Protein AF-A0A1I6T842-F1 (afdb_monomer_lite)

Sequence (257 aa):
MSDPLILGLAVLLGASAPATDPEGDWDLAIRPELGLTAASLTFDQNILALRCREGVLDMLVSGLPVSTGESRMVRVSAGAIADEEQRWFARPGEPVLGPEEPARLARQLRAGGELDLRVEPEAEGERPHRYRLPIPASAASVDTVLAACGTPLDEPRDLLRRASGVDSPIWRAQPRPEFPPSREAMQSGSGTVQVSCVIGPAWELADCRAETETPPGAGFAQAAIRAAERAEISPPRSGADVRGQVIRFTARFRLGS

Structure (mmCIF, N/CA/C/O backbone):
data_AF-A0A1I6T842-F1
#
_entry.id   AF-A0A1I6T842-F1
#
loop_
_atom_site.group_PDB
_atom_site.id
_atom_site.type_symbol
_atom_site.label_atom_id
_atom_site.label_alt_id
_atom_site.label_comp_id
_atom_site.label_asym_id
_atom_site.label_entity_id
_atom_site.label_seq_id
_atom_site.pdbx_PDB_ins_code
_atom_site.Cartn_x
_atom_site.Cartn_y
_atom_site.Cartn_z
_atom_site.occupancy
_atom_site.B_iso_or_equiv
_atom_site.auth_seq_id
_atom_site.auth_comp_id
_atom_site.auth_asym_id
_atom_site.auth_atom_id
_atom_site.pdbx_PDB_model_num
ATOM 1 N N . MET A 1 1 ? 25.968 -36.239 64.966 1.00 41.50 1 MET A N 1
ATOM 2 C CA . MET A 1 1 ? 24.494 -36.245 65.029 1.00 41.50 1 MET A CA 1
ATOM 3 C C . MET A 1 1 ? 24.061 -34.795 64.932 1.00 41.50 1 MET A C 1
ATOM 5 O O . MET A 1 1 ? 24.054 -34.115 65.942 1.00 41.50 1 MET A O 1
ATOM 9 N N . SER A 1 2 ? 24.089 -34.196 63.745 1.00 41.78 2 SER A N 1
ATOM 10 C CA . SER A 1 2 ? 23.222 -34.455 62.580 1.00 41.78 2 SER A CA 1
ATOM 11 C C . SER A 1 2 ? 21.832 -33.851 62.782 1.00 41.78 2 SER A C 1
ATOM 13 O O . SER A 1 2 ? 20.994 -34.434 63.459 1.00 41.78 2 SER A O 1
ATOM 15 N N . ASP A 1 3 ? 21.688 -32.700 62.126 1.00 43.84 3 ASP A N 1
ATOM 16 C CA . ASP A 1 3 ? 20.537 -32.209 61.367 1.00 43.84 3 ASP A CA 1
ATOM 17 C C . ASP A 1 3 ? 19.484 -31.245 61.954 1.00 43.84 3 ASP A C 1
ATOM 19 O O . ASP A 1 3 ? 19.160 -31.298 63.139 1.00 43.84 3 ASP A O 1
ATOM 23 N N . PRO A 1 4 ? 19.018 -30.304 61.088 1.00 68.56 4 PRO A N 1
ATOM 24 C CA . PRO A 1 4 ? 18.364 -29.021 61.375 1.00 68.56 4 PRO A CA 1
ATOM 25 C C . PRO A 1 4 ? 16.869 -29.110 60.973 1.00 68.56 4 PRO A C 1
ATOM 27 O O . PRO A 1 4 ? 16.355 -30.213 61.053 1.00 68.56 4 PRO A O 1
ATOM 30 N N . LEU A 1 5 ? 16.214 -28.015 60.515 1.00 44.62 5 LEU A N 1
ATOM 31 C CA . LEU A 1 5 ? 14.829 -27.852 59.958 1.00 44.62 5 LEU A CA 1
ATOM 32 C C . LEU A 1 5 ? 13.951 -26.936 60.860 1.00 44.62 5 LEU A C 1
ATOM 34 O O . LEU A 1 5 ? 13.879 -27.164 62.057 1.00 44.62 5 LEU A O 1
ATOM 38 N N . ILE A 1 6 ? 13.258 -25.865 60.425 1.00 45.00 6 ILE A N 1
ATOM 39 C CA . ILE A 1 6 ? 12.788 -25.398 59.101 1.00 45.00 6 ILE A CA 1
ATOM 40 C C . ILE A 1 6 ? 12.660 -23.859 59.115 1.00 45.00 6 ILE A C 1
ATOM 42 O O . ILE A 1 6 ? 11.973 -23.311 59.975 1.00 45.00 6 ILE A O 1
ATOM 46 N N . LEU A 1 7 ? 13.249 -23.167 58.129 1.00 44.16 7 LEU A N 1
ATOM 47 C CA . LEU A 1 7 ? 12.839 -21.813 57.727 1.00 44.16 7 LEU A CA 1
ATOM 48 C C . LEU A 1 7 ? 11.598 -21.934 56.826 1.00 44.16 7 LEU A C 1
ATOM 50 O O . LEU A 1 7 ? 11.655 -22.592 55.788 1.00 44.16 7 LEU A O 1
ATOM 54 N N . GLY A 1 8 ? 10.483 -21.315 57.217 1.00 41.31 8 GLY A N 1
ATOM 55 C CA . GLY A 1 8 ? 9.261 -21.261 56.412 1.00 41.31 8 GLY A CA 1
ATOM 56 C C . GLY A 1 8 ? 9.414 -20.321 55.213 1.00 41.31 8 GLY A C 1
ATOM 57 O O . GLY A 1 8 ? 9.666 -19.130 55.381 1.00 41.31 8 GLY A O 1
ATOM 58 N N . LEU A 1 9 ? 9.255 -20.868 54.008 1.00 47.16 9 LEU A N 1
ATOM 59 C CA . LEU A 1 9 ? 9.262 -20.158 52.731 1.00 47.16 9 LEU A CA 1
ATOM 60 C C . LEU A 1 9 ? 7.852 -19.604 52.451 1.00 47.16 9 LEU A C 1
ATOM 62 O O . LEU A 1 9 ? 6.912 -20.373 52.253 1.00 47.16 9 LEU A O 1
ATOM 66 N N . ALA A 1 10 ? 7.691 -18.280 52.439 1.00 46.72 10 ALA A N 1
ATOM 67 C CA . ALA A 1 10 ? 6.456 -17.633 52.004 1.00 46.72 10 ALA A CA 1
ATOM 68 C C . ALA A 1 10 ? 6.402 -17.612 50.467 1.00 46.72 10 ALA A C 1
ATOM 70 O O . ALA A 1 10 ? 7.166 -16.899 49.818 1.00 46.72 10 ALA A O 1
ATOM 71 N N . VAL A 1 11 ? 5.509 -18.413 49.883 1.00 47.16 11 VAL A N 1
ATOM 72 C CA . VAL A 1 11 ? 5.214 -18.394 48.445 1.00 47.16 11 VAL A CA 1
ATOM 73 C C . VAL A 1 11 ? 4.280 -17.217 48.164 1.00 47.16 11 VAL A C 1
ATOM 75 O O . VAL A 1 11 ? 3.110 -17.234 48.542 1.00 47.16 11 VAL A O 1
ATOM 78 N N . LEU A 1 12 ? 4.801 -16.185 47.501 1.00 49.12 12 LEU A N 1
ATOM 79 C CA . LEU A 1 12 ? 3.990 -15.145 46.874 1.00 49.12 12 LEU A CA 1
ATOM 80 C C . LEU A 1 12 ? 3.345 -15.747 45.620 1.00 49.12 12 LEU A C 1
ATOM 82 O O . LEU A 1 12 ? 4.009 -15.960 44.607 1.00 49.12 12 LEU A O 1
ATOM 86 N N . LEU A 1 13 ? 2.050 -16.044 45.706 1.00 49.94 13 LEU A N 1
ATOM 87 C CA . LEU A 1 13 ? 1.214 -16.346 44.549 1.00 49.94 13 LEU A CA 1
ATOM 88 C C . LEU A 1 13 ? 1.105 -15.074 43.701 1.00 49.94 13 LEU A C 1
ATOM 90 O O . LEU A 1 13 ? 0.324 -14.174 44.007 1.00 49.94 13 LEU A O 1
ATOM 94 N N . GLY A 1 14 ? 1.922 -14.988 42.652 1.00 47.38 14 GLY A N 1
ATOM 95 C CA . GLY A 1 14 ? 1.719 -14.029 41.575 1.00 47.38 14 GLY A CA 1
ATOM 96 C C . GLY A 1 14 ? 0.402 -14.358 40.885 1.00 47.38 14 GLY A C 1
ATOM 97 O O . GLY A 1 14 ? 0.300 -15.367 40.192 1.00 47.38 14 GLY A O 1
ATOM 98 N N . ALA A 1 15 ? -0.618 -13.535 41.114 1.00 51.09 15 ALA A N 1
ATOM 99 C CA . ALA A 1 15 ? -1.837 -13.577 40.331 1.00 51.09 15 ALA A CA 1
ATOM 100 C C . ALA A 1 15 ? -1.482 -13.160 38.900 1.00 51.09 15 ALA A C 1
ATOM 102 O O . ALA A 1 15 ? -1.246 -11.984 38.624 1.00 51.09 15 ALA A O 1
ATOM 103 N N . SER A 1 16 ? -1.398 -14.133 37.999 1.00 50.00 16 SER A N 1
ATOM 104 C CA . SER A 1 16 ? -1.417 -13.874 36.567 1.00 50.00 16 SER A CA 1
ATOM 105 C C . SER A 1 16 ? -2.736 -13.170 36.258 1.00 50.00 16 SER A C 1
ATOM 107 O O . SER A 1 16 ? -3.804 -13.761 36.422 1.00 50.00 16 SER A O 1
ATOM 109 N N . ALA A 1 17 ? -2.680 -11.899 35.860 1.00 53.12 17 ALA A N 1
ATOM 110 C CA . ALA A 1 17 ? -3.830 -11.260 35.239 1.00 53.12 17 ALA A CA 1
ATOM 111 C C . ALA A 1 17 ? -4.211 -12.084 33.995 1.00 53.12 17 ALA A C 1
ATOM 113 O O . ALA A 1 17 ? -3.302 -12.526 33.281 1.00 53.12 17 ALA A O 1
ATOM 114 N N . PRO A 1 18 ? -5.504 -12.333 33.726 1.00 43.44 18 PRO A N 1
ATOM 115 C CA . PRO A 1 18 ? -5.884 -12.920 32.454 1.00 43.44 18 PRO A CA 1
ATOM 116 C C . PRO A 1 18 ? -5.403 -11.973 31.351 1.00 43.44 18 PRO A C 1
ATOM 118 O O . PRO A 1 18 ? -5.653 -10.769 31.405 1.00 43.44 18 PRO A O 1
ATOM 121 N N . ALA A 1 19 ? -4.666 -12.508 30.380 1.00 45.75 19 ALA A N 1
ATOM 122 C CA . ALA A 1 19 ? -4.510 -11.827 29.110 1.00 45.75 19 ALA A CA 1
ATOM 123 C C . ALA A 1 19 ? -5.924 -11.668 28.543 1.00 45.75 19 ALA A C 1
ATOM 125 O O . ALA A 1 19 ? -6.626 -12.662 28.368 1.00 45.75 19 ALA A O 1
ATOM 126 N N . THR A 1 20 ? -6.376 -10.431 28.359 1.00 45.69 20 THR A N 1
ATOM 127 C CA . THR A 1 20 ? -7.630 -10.157 27.666 1.00 45.69 20 THR A CA 1
ATOM 128 C C . THR A 1 20 ? -7.451 -10.655 26.238 1.00 45.69 20 THR A C 1
ATOM 130 O O . THR A 1 20 ? -6.733 -10.026 25.460 1.00 45.69 20 THR A O 1
ATOM 133 N N . ASP A 1 21 ? -8.039 -11.803 25.904 1.00 44.97 21 ASP A N 1
ATOM 134 C CA . ASP A 1 21 ? -8.251 -12.153 24.505 1.00 44.97 21 ASP A CA 1
ATOM 135 C C . ASP A 1 21 ? -9.085 -11.016 23.895 1.00 44.97 21 ASP A C 1
ATOM 137 O O . ASP A 1 21 ? -10.128 -10.660 24.458 1.00 44.97 21 ASP A O 1
ATOM 141 N N . PRO A 1 22 ? -8.678 -10.413 22.767 1.00 48.28 22 PRO A N 1
ATOM 142 C CA . PRO A 1 22 ? -9.608 -9.661 21.949 1.00 48.28 22 PRO A CA 1
ATOM 143 C C . PRO A 1 22 ? -10.560 -10.687 21.317 1.00 48.28 22 PRO A C 1
ATOM 145 O O . PRO A 1 22 ? -10.417 -11.060 20.161 1.00 48.28 22 PRO A O 1
ATOM 148 N N . GLU A 1 23 ? -11.518 -11.187 22.100 1.00 51.00 23 GLU A N 1
ATOM 149 C CA . GLU A 1 23 ? -12.530 -12.183 21.702 1.00 51.00 23 GLU A CA 1
ATOM 150 C C . GLU A 1 23 ? -13.499 -11.658 20.618 1.00 51.00 23 GLU A C 1
ATOM 152 O O . GLU A 1 23 ? -14.403 -12.372 20.185 1.00 51.00 23 GLU A O 1
ATOM 157 N N . GLY A 1 24 ? -13.332 -10.410 20.170 1.00 67.75 24 GLY A N 1
ATOM 158 C CA . GLY A 1 24 ? -14.133 -9.791 19.123 1.00 67.75 24 GLY A CA 1
ATOM 159 C C . GLY A 1 24 ? -13.548 -10.006 17.731 1.00 67.75 24 GLY A C 1
ATOM 160 O O . GLY A 1 24 ? -12.372 -9.746 17.486 1.00 67.75 24 GLY A O 1
ATOM 161 N N . ASP A 1 25 ? -14.402 -10.433 16.805 1.00 83.75 25 ASP A N 1
ATOM 162 C CA . ASP A 1 25 ? -14.165 -10.288 15.368 1.00 83.75 25 ASP A CA 1
ATOM 163 C C . ASP A 1 25 ? -14.091 -8.785 14.989 1.00 83.75 25 ASP A C 1
ATOM 165 O O . ASP A 1 25 ? -14.469 -7.914 15.772 1.00 83.75 25 ASP A O 1
ATOM 169 N N . TRP A 1 26 ? -13.609 -8.459 13.791 1.00 94.50 26 TRP A N 1
ATOM 170 C CA . TRP A 1 26 ? -13.670 -7.101 13.251 1.00 94.50 26 TRP A CA 1
ATOM 171 C C . TRP A 1 26 ? -15.125 -6.621 13.179 1.00 94.50 26 TRP A C 1
ATOM 173 O O . TRP A 1 26 ? -16.009 -7.348 12.722 1.00 94.50 26 TRP A O 1
ATOM 183 N N . ASP A 1 27 ? -15.361 -5.358 13.529 1.00 95.62 27 ASP A N 1
ATOM 184 C CA . ASP A 1 27 ? -16.670 -4.726 13.385 1.00 95.62 27 ASP A CA 1
ATOM 185 C C . ASP A 1 27 ? -16.980 -4.523 11.897 1.00 95.62 27 ASP A C 1
ATOM 187 O O . ASP A 1 27 ? -16.448 -3.614 11.251 1.00 95.62 27 ASP A O 1
ATOM 191 N N . LEU A 1 28 ? -17.837 -5.380 11.337 1.00 97.00 28 LEU A N 1
ATOM 192 C CA . LEU A 1 28 ? -18.245 -5.324 9.935 1.00 97.00 28 LEU A CA 1
ATOM 193 C C . LEU A 1 28 ? -19.458 -4.399 9.740 1.00 97.00 28 LEU A C 1
ATOM 195 O O . LEU A 1 28 ? -20.524 -4.582 10.328 1.00 97.00 28 LEU A O 1
ATOM 199 N N . ALA A 1 29 ? -19.328 -3.438 8.830 1.00 97.38 29 ALA A N 1
ATOM 200 C CA . ALA A 1 29 ? -20.382 -2.529 8.407 1.00 97.38 29 ALA A CA 1
ATOM 201 C C . ALA A 1 29 ? -20.580 -2.592 6.887 1.00 97.38 29 ALA A C 1
ATOM 203 O O . ALA A 1 29 ? -19.693 -2.242 6.112 1.00 97.38 29 ALA A O 1
ATOM 204 N N . ILE A 1 30 ? -21.784 -2.968 6.457 1.00 97.88 30 ILE A N 1
ATOM 205 C CA . ILE A 1 30 ? -22.216 -2.918 5.055 1.00 97.88 30 ILE A CA 1
ATOM 206 C C . ILE A 1 30 ? -23.296 -1.837 4.946 1.00 97.88 30 ILE A C 1
ATOM 208 O O . ILE A 1 30 ? -24.272 -1.854 5.698 1.00 97.88 30 ILE A O 1
ATOM 212 N N . ARG A 1 31 ? -23.089 -0.862 4.059 1.00 97.50 31 ARG A N 1
ATOM 213 C CA . ARG A 1 31 ? -23.961 0.298 3.806 1.00 97.50 31 ARG A CA 1
ATOM 214 C C . ARG A 1 31 ? -24.085 0.508 2.290 1.00 97.50 31 ARG A C 1
ATOM 216 O O . ARG A 1 31 ? -23.357 1.335 1.726 1.00 97.50 31 ARG A O 1
ATOM 223 N N . PRO A 1 32 ? -24.943 -0.266 1.598 1.00 95.56 32 PRO A N 1
ATOM 224 C CA . PRO A 1 32 ? -25.070 -0.213 0.140 1.00 95.56 32 PRO A CA 1
ATOM 225 C C . PRO A 1 32 ? -25.461 1.173 -0.381 1.00 95.56 32 PRO A C 1
ATOM 227 O O . PRO A 1 32 ? -25.000 1.592 -1.437 1.00 95.56 32 PRO A O 1
ATOM 230 N N . GLU A 1 33 ? -26.257 1.914 0.388 1.00 96.81 33 GLU A N 1
ATOM 231 C CA . GLU A 1 33 ? -26.688 3.280 0.095 1.00 96.81 33 GLU A CA 1
ATOM 232 C C . GLU A 1 33 ? -25.539 4.298 0.076 1.00 96.81 33 GLU A C 1
ATOM 234 O O . GLU A 1 33 ? -25.663 5.349 -0.545 1.00 96.81 33 GLU A O 1
ATOM 239 N N . 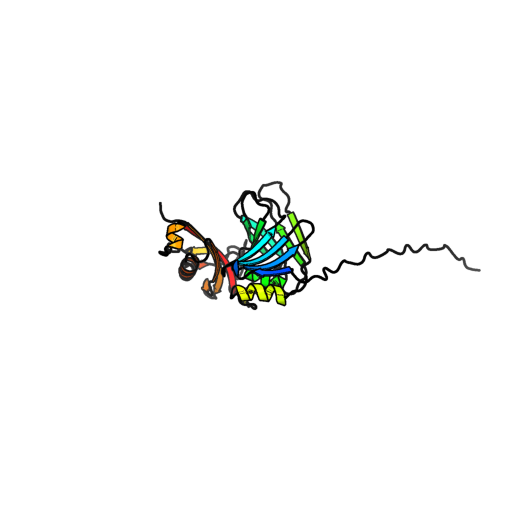LEU A 1 34 ? -24.417 3.975 0.726 1.00 95.44 34 LEU A N 1
ATOM 240 C CA . LEU A 1 34 ? -23.182 4.763 0.711 1.00 95.44 34 LEU A CA 1
ATOM 241 C C . LEU A 1 34 ? -22.096 4.127 -0.170 1.00 95.44 34 LEU A C 1
ATOM 243 O O . LEU A 1 34 ? -20.946 4.570 -0.134 1.00 95.44 34 LEU A O 1
ATOM 247 N N . GLY A 1 35 ? -22.421 3.042 -0.883 1.00 96.75 35 GLY A N 1
ATOM 248 C CA . GLY A 1 35 ? -21.448 2.237 -1.616 1.00 96.75 35 GLY A CA 1
ATOM 249 C C . GLY A 1 35 ? -20.308 1.720 -0.733 1.00 96.75 35 GLY A C 1
ATOM 250 O O . GLY A 1 35 ? -19.195 1.579 -1.231 1.00 96.75 35 GLY A O 1
ATOM 251 N N . LEU A 1 36 ? -20.551 1.506 0.569 1.00 98.19 36 LEU A N 1
ATOM 252 C CA . LEU A 1 36 ? -19.521 1.241 1.576 1.00 98.19 36 LEU A CA 1
ATOM 253 C C . LEU A 1 36 ? -19.647 -0.172 2.153 1.00 98.19 36 LEU A C 1
ATOM 255 O O . LEU A 1 36 ? -20.699 -0.565 2.652 1.00 98.19 36 LEU A O 1
ATOM 259 N N . THR A 1 37 ? -18.536 -0.897 2.167 1.00 98.62 37 THR A N 1
ATOM 260 C CA . THR A 1 37 ? -18.321 -2.091 2.994 1.00 98.62 37 THR A CA 1
ATOM 261 C C . THR A 1 37 ? -17.038 -1.881 3.781 1.00 98.62 37 THR A C 1
ATOM 263 O O . THR A 1 37 ? -16.011 -1.553 3.195 1.00 98.62 37 THR A O 1
ATOM 266 N N . ALA A 1 38 ? -17.081 -2.005 5.101 1.00 98.31 38 ALA A N 1
ATOM 267 C CA . ALA A 1 38 ? -15.957 -1.695 5.971 1.00 98.31 38 ALA A CA 1
ATOM 268 C C . ALA A 1 38 ? -15.840 -2.709 7.101 1.00 98.31 38 ALA A C 1
ATOM 270 O O . ALA A 1 38 ? -16.853 -3.128 7.646 1.00 98.31 38 ALA A O 1
ATOM 271 N N . ALA A 1 39 ? -14.614 -3.046 7.473 1.00 98.31 39 ALA A N 1
ATOM 272 C CA . ALA A 1 39 ? -14.298 -3.784 8.683 1.00 98.31 39 ALA A CA 1
ATOM 273 C C . ALA A 1 39 ? -13.366 -2.910 9.528 1.00 98.31 39 ALA A C 1
ATOM 275 O O . ALA A 1 39 ? -12.408 -2.341 8.994 1.00 98.31 39 ALA A O 1
ATOM 276 N N . SER A 1 40 ? -13.631 -2.785 10.826 1.00 97.81 40 SER A N 1
ATOM 277 C CA . SER A 1 40 ? -12.810 -1.960 11.715 1.00 97.81 40 SER A CA 1
ATOM 278 C C . SER A 1 40 ? -12.492 -2.618 13.048 1.00 97.81 40 SER A C 1
ATOM 280 O O . SER A 1 40 ? -13.247 -3.446 13.544 1.00 97.81 40 SER A O 1
ATOM 282 N N . LEU A 1 41 ? -11.381 -2.192 13.639 1.00 96.81 41 LEU A N 1
ATOM 283 C CA . LEU A 1 41 ? -10.976 -2.503 15.002 1.00 96.81 41 LEU A CA 1
ATOM 284 C C . LEU A 1 41 ? -10.747 -1.194 15.748 1.00 96.81 41 LEU A C 1
ATOM 286 O O . LEU A 1 41 ? -10.049 -0.303 15.252 1.00 96.81 41 LEU A O 1
ATOM 290 N N . THR A 1 42 ? -11.320 -1.098 16.943 1.00 96.12 42 THR A N 1
ATOM 291 C CA . THR A 1 42 ? -11.126 0.043 17.838 1.00 96.12 42 THR A CA 1
ATOM 292 C C . THR A 1 42 ? -10.217 -0.367 18.986 1.00 96.12 42 THR A C 1
ATOM 294 O O . THR A 1 42 ? -10.483 -1.336 19.691 1.00 96.12 42 THR A O 1
ATOM 297 N N . PHE A 1 43 ? -9.150 0.397 19.173 1.00 94.38 43 PHE A N 1
ATOM 298 C CA . PHE A 1 43 ? -8.218 0.310 20.291 1.00 94.38 43 PHE A CA 1
ATOM 299 C C . PHE A 1 43 ? -8.375 1.554 21.173 1.00 94.38 43 PHE A C 1
ATOM 301 O O . PHE A 1 43 ? -9.041 2.514 20.787 1.00 94.38 43 PHE A O 1
ATOM 308 N N . ASP A 1 44 ? -7.691 1.587 22.318 1.00 92.31 44 ASP A N 1
ATOM 309 C CA . ASP A 1 44 ? -7.773 2.706 23.268 1.00 92.31 44 ASP A CA 1
ATOM 310 C C . ASP A 1 44 ? -7.511 4.080 22.631 1.00 92.31 44 ASP A C 1
ATOM 312 O O . ASP A 1 44 ? -8.131 5.069 23.014 1.00 92.31 44 ASP A O 1
ATOM 316 N N . GLN A 1 45 ? -6.564 4.153 21.689 1.00 93.56 45 GLN A N 1
ATOM 317 C CA . GLN A 1 45 ? -6.123 5.404 21.054 1.00 93.56 45 GLN A CA 1
ATOM 318 C C . GLN A 1 45 ? -6.117 5.341 19.524 1.00 93.56 45 GLN A C 1
ATOM 320 O O . GLN A 1 45 ? -5.783 6.329 18.877 1.00 93.56 45 GLN A O 1
ATOM 325 N N . ASN A 1 46 ? -6.450 4.194 18.930 1.00 96.88 46 ASN A N 1
ATOM 326 C CA . ASN A 1 46 ? -6.303 3.957 17.498 1.00 96.88 46 ASN A CA 1
ATOM 327 C C . ASN A 1 46 ? -7.561 3.311 16.931 1.00 96.88 46 ASN A C 1
ATOM 329 O O . ASN A 1 46 ? -8.208 2.507 17.594 1.00 96.88 46 ASN A O 1
ATOM 333 N N . ILE A 1 47 ? -7.870 3.613 15.676 1.00 97.19 47 ILE A N 1
ATOM 334 C CA . ILE A 1 47 ? -8.845 2.854 14.894 1.00 97.19 47 ILE A CA 1
ATOM 335 C C . ILE A 1 47 ? -8.123 2.360 13.653 1.00 97.19 47 ILE A C 1
ATOM 337 O O . ILE A 1 47 ? -7.528 3.159 12.931 1.00 97.19 47 ILE A O 1
ATOM 341 N N . LEU A 1 48 ? -8.189 1.055 13.408 1.00 98.00 48 LEU A N 1
ATOM 342 C CA . LEU A 1 48 ? -7.799 0.449 12.142 1.00 98.00 48 LEU A CA 1
ATOM 343 C C . LEU A 1 48 ? -9.073 0.172 11.349 1.00 98.00 48 LEU A C 1
ATOM 345 O O . LEU A 1 48 ? -9.966 -0.509 11.843 1.00 98.00 48 LEU A O 1
ATOM 349 N N . ALA A 1 49 ? -9.165 0.684 10.128 1.00 98.12 49 ALA A N 1
ATOM 350 C CA . ALA A 1 49 ? -10.303 0.448 9.249 1.00 98.12 49 ALA A CA 1
ATOM 351 C C . ALA A 1 49 ? -9.828 -0.011 7.872 1.00 98.12 49 ALA A C 1
ATOM 353 O O . ALA A 1 49 ? -9.001 0.653 7.253 1.00 98.12 49 ALA A O 1
ATOM 354 N N . LEU A 1 50 ? -10.387 -1.117 7.385 1.00 98.56 50 LEU A N 1
ATOM 355 C CA . LEU A 1 50 ? -10.309 -1.568 5.998 1.00 98.56 50 LEU A CA 1
ATOM 356 C C . LEU A 1 50 ? -11.647 -1.263 5.333 1.00 98.56 50 LEU A C 1
ATOM 358 O O . LEU A 1 50 ? -12.693 -1.666 5.843 1.00 98.56 50 LEU A O 1
ATOM 362 N N . ARG A 1 51 ? -11.644 -0.539 4.216 1.00 98.06 51 ARG A N 1
ATOM 363 C CA . ARG A 1 51 ? -12.874 -0.051 3.590 1.00 98.06 51 ARG A CA 1
ATOM 364 C C . ARG A 1 51 ? -12.828 -0.247 2.091 1.00 98.06 51 ARG A C 1
ATOM 366 O O . ARG A 1 51 ? -11.861 0.113 1.434 1.00 98.06 51 ARG A O 1
ATOM 373 N N . CYS A 1 52 ? -13.929 -0.738 1.556 1.00 98.38 52 CYS A N 1
ATOM 374 C CA . CYS A 1 52 ? -14.270 -0.639 0.157 1.00 98.38 52 CYS A CA 1
ATOM 375 C C . CYS A 1 52 ? -15.357 0.423 0.004 1.00 98.38 52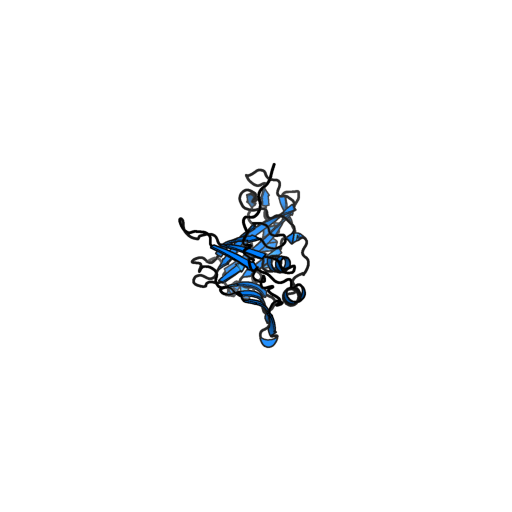 CYS A C 1
ATOM 377 O O . CYS A 1 52 ? -16.451 0.258 0.549 1.00 98.38 52 CYS A O 1
ATOM 379 N N . ARG A 1 53 ? -15.074 1.513 -0.712 1.00 97.25 53 ARG A N 1
ATOM 380 C CA . ARG A 1 53 ? -16.060 2.555 -1.019 1.00 97.25 53 ARG A CA 1
ATOM 381 C C . ARG A 1 53 ? -16.088 2.823 -2.512 1.00 97.25 53 ARG A C 1
ATOM 383 O O . ARG A 1 53 ? -15.084 3.257 -3.062 1.00 97.25 53 ARG A O 1
ATOM 390 N N . GLU A 1 54 ? -17.231 2.576 -3.144 1.00 94.75 54 GLU A N 1
ATOM 391 C CA . GLU A 1 54 ? -17.415 2.764 -4.593 1.00 94.75 54 GLU A CA 1
ATOM 392 C C . GLU A 1 54 ? -16.335 2.036 -5.424 1.00 94.75 54 GLU A C 1
ATOM 394 O O . GLU A 1 54 ? -15.819 2.556 -6.409 1.00 94.75 54 GLU A O 1
ATOM 399 N N . GLY A 1 55 ? -15.955 0.826 -4.996 1.00 93.81 55 GLY A N 1
ATOM 400 C CA . GLY A 1 55 ? -14.912 0.020 -5.645 1.00 93.81 55 GLY A CA 1
ATOM 401 C C . GLY A 1 55 ? -13.473 0.443 -5.324 1.00 93.81 55 GLY A C 1
ATOM 402 O O . GLY A 1 55 ? -12.536 -0.173 -5.824 1.00 93.81 55 GLY A O 1
ATOM 403 N N . VAL A 1 56 ? -13.276 1.457 -4.479 1.00 94.62 56 VAL A N 1
ATOM 404 C CA . VAL A 1 56 ? -11.954 1.908 -4.032 1.00 94.62 56 VAL A CA 1
ATOM 405 C C . VAL A 1 56 ? -11.637 1.293 -2.677 1.00 94.62 56 VAL A C 1
ATOM 407 O O . VAL A 1 56 ? -12.340 1.548 -1.695 1.00 94.62 56 VAL A O 1
ATOM 410 N N . LEU A 1 57 ? -10.573 0.492 -2.630 1.00 97.31 57 LEU A N 1
ATOM 411 C CA . LEU A 1 57 ? -10.073 -0.106 -1.399 1.00 97.31 57 LEU A CA 1
ATOM 412 C C . LEU A 1 57 ? -9.106 0.861 -0.704 1.00 97.31 57 LEU A C 1
ATOM 414 O O . LEU A 1 57 ? -8.098 1.257 -1.288 1.00 97.31 57 LEU A O 1
ATOM 418 N N . ASP A 1 58 ? -9.381 1.200 0.552 1.00 95.75 58 ASP A N 1
ATOM 419 C CA . ASP A 1 58 ? -8.458 1.915 1.429 1.00 95.75 58 ASP A CA 1
ATOM 420 C C . ASP A 1 58 ? -8.296 1.201 2.776 1.00 95.75 58 ASP A C 1
ATOM 422 O O . ASP A 1 58 ? -9.145 0.422 3.214 1.00 95.75 58 ASP A O 1
ATOM 426 N N . MET A 1 59 ? -7.150 1.434 3.411 1.00 97.75 59 MET A N 1
ATOM 427 C CA . MET A 1 59 ? -6.916 1.072 4.801 1.00 97.75 59 MET A CA 1
ATOM 428 C C . MET A 1 59 ? -6.401 2.310 5.522 1.00 97.75 59 MET A C 1
ATOM 430 O O . MET A 1 59 ? -5.528 3.008 5.009 1.00 97.75 59 MET A O 1
ATOM 434 N N . LEU A 1 60 ? -6.952 2.593 6.696 1.00 97.38 60 LEU A N 1
ATOM 435 C CA . LEU A 1 60 ? -6.628 3.779 7.475 1.00 97.38 60 LEU A CA 1
ATOM 436 C C . LEU A 1 60 ? -6.348 3.386 8.917 1.00 97.38 60 LEU A C 1
ATOM 438 O O . LEU A 1 60 ? -7.073 2.580 9.501 1.00 97.38 60 LEU A O 1
ATOM 442 N N . VAL A 1 61 ? -5.323 4.005 9.489 1.00 98.06 61 VAL A N 1
ATOM 443 C CA . VAL A 1 61 ? -5.009 3.939 10.912 1.00 98.06 61 VAL A CA 1
ATOM 444 C C . VAL A 1 61 ? -5.077 5.351 11.471 1.00 98.06 61 VAL A C 1
ATOM 446 O O . VAL A 1 61 ? -4.317 6.226 11.050 1.00 98.06 61 VAL A O 1
ATOM 449 N N . SER A 1 62 ? -6.004 5.581 12.398 1.00 97.31 62 SER A N 1
ATOM 450 C CA . SER A 1 62 ? -6.130 6.846 13.122 1.00 97.31 62 SER A CA 1
ATOM 451 C C . SER A 1 62 ? -5.377 6.815 14.456 1.00 97.31 62 SER A C 1
ATOM 453 O O . SER A 1 62 ? -4.992 5.751 14.947 1.00 97.31 62 SER A O 1
ATOM 455 N N . GLY A 1 63 ? -5.156 7.990 15.051 1.00 95.62 63 GLY A N 1
ATOM 456 C CA . GLY A 1 63 ? -4.448 8.116 16.332 1.00 95.62 63 GLY A CA 1
ATOM 457 C C . GLY A 1 63 ? -2.932 7.928 16.219 1.00 95.62 63 GLY A C 1
ATOM 458 O O . GLY A 1 63 ? -2.247 7.672 17.210 1.00 95.62 63 GLY A O 1
ATOM 459 N N . LEU A 1 64 ? -2.407 8.027 14.997 1.00 95.19 64 LEU A N 1
ATOM 460 C CA . LEU A 1 64 ? -0.975 8.090 14.719 1.00 95.19 64 LEU A CA 1
ATOM 461 C C . LEU A 1 64 ? -0.489 9.548 14.799 1.00 95.19 64 LEU A C 1
ATOM 463 O O . LEU A 1 64 ? -1.315 10.466 14.817 1.00 95.19 64 LEU A O 1
ATOM 467 N N . PRO A 1 65 ? 0.832 9.806 14.859 1.00 94.62 65 PRO A N 1
ATOM 468 C CA . PRO A 1 65 ? 1.340 11.166 14.951 1.00 94.62 65 PRO A CA 1
ATOM 469 C C . PRO A 1 65 ? 0.901 11.978 13.731 1.00 94.62 65 PRO A C 1
ATOM 471 O O . PRO A 1 65 ? 0.970 11.498 12.596 1.00 94.62 65 PRO A O 1
ATOM 474 N N . VAL A 1 66 ? 0.473 13.218 13.968 1.00 94.38 66 VAL A N 1
ATOM 475 C CA . VAL A 1 66 ? 0.125 14.147 12.889 1.00 94.38 66 VAL A CA 1
ATOM 476 C C . VAL A 1 66 ? 1.339 14.335 11.983 1.00 94.38 66 VAL A C 1
ATOM 478 O O . VAL A 1 66 ? 2.472 14.424 12.457 1.00 94.38 66 VAL A O 1
ATOM 481 N N . SER A 1 67 ? 1.094 14.355 10.676 1.00 93.75 67 SER A N 1
ATOM 482 C CA . SER A 1 67 ? 2.138 14.555 9.671 1.00 93.75 67 SER A CA 1
ATOM 483 C C . SER A 1 67 ? 2.080 15.971 9.116 1.00 93.75 67 SER A C 1
ATOM 485 O O . SER A 1 67 ? 0.994 16.546 8.998 1.00 93.75 67 SER A O 1
ATOM 487 N N . THR A 1 68 ? 3.234 16.535 8.767 1.00 92.94 68 THR A N 1
ATOM 488 C CA . THR A 1 68 ? 3.299 17.813 8.039 1.00 92.94 68 THR A CA 1
ATOM 489 C C . THR A 1 68 ? 3.301 17.601 6.526 1.00 92.94 68 THR A C 1
ATOM 491 O O . THR A 1 68 ? 2.807 18.447 5.782 1.00 92.94 68 THR A O 1
ATOM 494 N N . GLY A 1 69 ? 3.813 16.454 6.069 1.00 91.69 69 GLY A N 1
ATOM 495 C CA . GLY A 1 69 ? 3.825 16.052 4.665 1.00 91.69 69 GLY A CA 1
ATOM 496 C C . GLY A 1 69 ? 2.632 15.186 4.252 1.00 91.69 69 GLY A C 1
ATOM 497 O O . GLY A 1 69 ? 1.845 14.721 5.072 1.00 91.69 69 GLY A O 1
ATOM 498 N N . GLU A 1 70 ? 2.537 14.921 2.948 1.00 92.38 70 GLU A N 1
ATOM 499 C CA . GLU A 1 70 ? 1.514 14.050 2.340 1.00 92.38 70 GLU A CA 1
ATOM 500 C C . GLU A 1 70 ? 1.847 12.549 2.449 1.00 92.38 70 GLU A C 1
ATOM 502 O O . GLU A 1 70 ? 1.097 11.689 1.982 1.00 92.38 70 GLU A O 1
ATOM 507 N N . SER A 1 71 ? 3.001 12.202 3.024 1.00 93.38 71 SER A N 1
ATOM 508 C CA . SER A 1 71 ? 3.407 10.810 3.212 1.00 93.38 71 SER A CA 1
ATOM 509 C C . SER A 1 71 ? 4.376 10.636 4.371 1.00 93.38 71 SER A C 1
ATOM 511 O O . SER A 1 71 ? 5.157 11.541 4.661 1.00 93.38 71 SER A O 1
ATOM 513 N N . ARG A 1 72 ? 4.393 9.436 4.955 1.00 95.19 72 ARG A N 1
ATOM 514 C CA . ARG A 1 72 ? 5.332 9.011 6.001 1.00 95.19 72 ARG A CA 1
ATOM 515 C C . ARG A 1 72 ? 6.070 7.749 5.597 1.00 95.19 72 ARG A C 1
ATOM 517 O O . ARG A 1 72 ? 5.516 6.915 4.886 1.00 95.19 72 ARG A O 1
ATOM 524 N N . MET A 1 73 ? 7.299 7.600 6.084 1.00 95.31 73 MET A N 1
ATOM 525 C CA . MET A 1 73 ? 7.955 6.295 6.111 1.00 95.31 73 MET A CA 1
ATOM 526 C C . MET A 1 73 ? 7.514 5.557 7.369 1.00 95.31 73 MET A C 1
ATOM 528 O O . MET A 1 73 ? 7.531 6.108 8.471 1.00 95.31 73 MET A O 1
ATOM 532 N N . VAL A 1 74 ? 7.076 4.321 7.186 1.00 97.44 74 VAL A N 1
ATOM 533 C CA . VAL A 1 74 ? 6.592 3.440 8.242 1.00 97.44 74 VAL A CA 1
ATOM 534 C C . VAL A 1 74 ? 7.252 2.090 8.031 1.00 97.44 74 VAL A C 1
ATOM 536 O O . VAL A 1 74 ? 7.176 1.532 6.936 1.00 97.44 74 VAL A O 1
ATOM 539 N N . ARG A 1 75 ? 7.895 1.548 9.065 1.00 97.44 75 ARG A N 1
ATOM 540 C CA . ARG A 1 75 ? 8.250 0.128 9.063 1.00 97.44 75 ARG A CA 1
ATOM 541 C C . ARG A 1 75 ? 7.094 -0.696 9.579 1.00 97.44 75 ARG A C 1
ATOM 543 O O . ARG A 1 75 ? 6.522 -0.371 10.618 1.00 97.44 75 ARG A O 1
ATOM 550 N N . VAL A 1 76 ? 6.764 -1.742 8.837 1.00 97.94 76 VAL A N 1
ATOM 551 C CA . VAL A 1 76 ? 5.591 -2.577 9.072 1.00 97.94 76 VAL A CA 1
ATOM 552 C C . VAL A 1 76 ? 6.038 -4.009 9.310 1.00 97.94 76 VAL A C 1
ATOM 554 O O . VAL A 1 76 ? 6.863 -4.533 8.562 1.00 97.94 76 VAL A O 1
ATOM 557 N N . SER A 1 77 ? 5.472 -4.652 10.329 1.00 98.06 77 SER A N 1
ATOM 558 C CA . SER A 1 77 ? 5.490 -6.111 10.462 1.00 98.06 77 SER A CA 1
ATOM 559 C C . SER A 1 77 ? 4.071 -6.624 10.677 1.00 98.06 77 SER A C 1
ATOM 561 O O . SER A 1 77 ? 3.367 -6.140 11.560 1.00 98.06 77 SER A O 1
ATOM 563 N N . ALA A 1 78 ? 3.647 -7.568 9.838 1.00 96.94 78 ALA A N 1
ATOM 564 C CA . ALA A 1 78 ? 2.333 -8.203 9.885 1.00 96.94 78 ALA A CA 1
ATOM 565 C C . ALA A 1 78 ? 2.324 -9.443 8.984 1.00 96.94 78 ALA A C 1
ATOM 567 O O . ALA A 1 78 ? 2.629 -9.342 7.792 1.00 96.94 78 ALA A O 1
ATOM 568 N N . GLY A 1 79 ? 1.948 -10.605 9.522 1.00 94.88 79 GLY A N 1
ATOM 569 C CA . GLY A 1 79 ? 1.946 -11.856 8.758 1.00 94.88 79 GLY A CA 1
ATOM 570 C C . GLY A 1 79 ? 3.317 -12.143 8.129 1.00 94.88 79 GLY A C 1
ATOM 571 O O . GLY A 1 79 ? 4.316 -12.261 8.835 1.00 94.88 79 GLY A O 1
ATOM 572 N N . ALA A 1 80 ? 3.372 -12.237 6.798 1.00 94.62 80 ALA A N 1
ATOM 573 C CA . ALA A 1 80 ? 4.605 -12.439 6.035 1.00 94.62 80 ALA A CA 1
ATOM 574 C C . ALA A 1 80 ? 5.418 -11.149 5.790 1.00 94.62 80 ALA A C 1
ATOM 576 O O . ALA A 1 80 ? 6.544 -11.223 5.296 1.00 94.62 80 ALA A O 1
ATOM 577 N N . ILE A 1 81 ? 4.883 -9.966 6.115 1.00 95.06 81 ILE A N 1
ATOM 578 C CA . ILE A 1 81 ? 5.639 -8.706 6.084 1.00 95.06 81 ILE A CA 1
ATOM 579 C C . ILE A 1 81 ? 6.512 -8.648 7.339 1.00 95.06 81 ILE A C 1
ATOM 581 O O . ILE A 1 81 ? 5.987 -8.665 8.452 1.00 95.06 81 ILE A O 1
ATOM 585 N N . ALA A 1 82 ? 7.830 -8.543 7.163 1.00 93.88 82 ALA A N 1
ATOM 586 C CA . ALA A 1 82 ? 8.801 -8.528 8.257 1.00 93.88 82 ALA A CA 1
ATOM 587 C C . ALA A 1 82 ? 9.725 -7.303 8.167 1.00 93.88 82 ALA A C 1
ATOM 589 O O . ALA A 1 82 ? 10.541 -7.225 7.249 1.00 93.88 82 ALA A O 1
ATOM 590 N N . ASP A 1 83 ? 9.588 -6.373 9.122 1.00 95.00 83 ASP A N 1
ATOM 591 C CA . ASP A 1 83 ? 10.320 -5.092 9.218 1.00 95.00 83 ASP A CA 1
ATOM 592 C C . ASP A 1 83 ? 10.471 -4.365 7.868 1.00 95.00 83 ASP A C 1
ATOM 594 O O . ASP A 1 83 ? 11.537 -3.864 7.507 1.00 95.00 83 ASP A O 1
ATOM 598 N N . GLU A 1 84 ? 9.396 -4.335 7.080 1.00 94.31 84 GLU A N 1
ATOM 599 C CA . GLU A 1 84 ? 9.428 -3.773 5.734 1.00 94.31 84 GLU A CA 1
ATOM 600 C C . GLU A 1 84 ? 9.232 -2.258 5.792 1.00 94.31 84 GLU A C 1
ATOM 602 O O . GLU A 1 84 ? 8.233 -1.773 6.322 1.00 94.31 84 GLU A O 1
ATOM 607 N N . GLU A 1 85 ? 10.161 -1.501 5.209 1.00 94.12 85 GLU A N 1
ATOM 608 C CA . GLU A 1 85 ? 10.017 -0.055 5.056 1.00 94.12 85 GLU A CA 1
ATOM 609 C C . GLU A 1 85 ? 9.035 0.275 3.926 1.00 94.12 85 GLU A C 1
ATOM 611 O O . GLU A 1 85 ? 9.184 -0.129 2.765 1.00 94.12 85 GLU A O 1
ATOM 616 N N . GLN A 1 86 ? 7.993 1.019 4.275 1.00 93.81 86 GLN A N 1
ATOM 617 C CA . GLN A 1 86 ? 6.907 1.378 3.383 1.00 93.81 86 GLN A CA 1
ATOM 618 C C . GLN A 1 86 ? 6.642 2.872 3.461 1.00 93.81 86 GLN A C 1
ATOM 620 O O . GLN A 1 86 ? 6.621 3.473 4.533 1.00 93.81 86 GLN A O 1
ATOM 625 N N . ARG A 1 87 ? 6.371 3.468 2.303 1.00 93.56 87 ARG A N 1
ATOM 626 C CA . ARG A 1 87 ? 5.750 4.783 2.250 1.00 93.56 87 ARG A CA 1
ATOM 627 C C . ARG A 1 87 ? 4.256 4.601 2.494 1.00 93.56 87 ARG A C 1
ATOM 629 O O . ARG A 1 87 ? 3.665 3.665 1.967 1.00 93.56 87 ARG A O 1
ATOM 636 N N . TRP A 1 88 ? 3.682 5.442 3.337 1.00 96.31 88 TRP A N 1
ATOM 637 C CA . TRP A 1 88 ? 2.260 5.489 3.666 1.00 96.31 88 TRP A CA 1
ATOM 638 C C . TRP A 1 88 ? 1.744 6.885 3.328 1.00 96.31 88 TRP A C 1
ATOM 640 O O . TRP A 1 88 ? 2.456 7.870 3.537 1.00 96.31 88 TRP A O 1
ATOM 650 N N . PHE A 1 89 ? 0.524 6.986 2.808 1.00 94.44 89 PHE A N 1
ATOM 651 C CA . PHE A 1 89 ? -0.134 8.271 2.600 1.00 94.44 89 PHE A CA 1
ATOM 652 C C . PHE A 1 89 ? -0.470 8.906 3.946 1.00 94.44 89 PHE A C 1
ATOM 654 O O . PHE A 1 89 ? -0.886 8.220 4.881 1.00 94.44 89 PHE A O 1
ATOM 661 N N . ALA A 1 90 ? -0.312 10.222 4.020 1.00 95.00 90 ALA A N 1
ATOM 662 C CA . ALA A 1 90 ? -0.669 11.034 5.167 1.00 95.00 90 ALA A CA 1
ATOM 663 C C . ALA A 1 90 ? -1.514 12.219 4.708 1.00 95.00 90 ALA A C 1
ATOM 665 O O . ALA A 1 90 ? -1.358 12.723 3.594 1.00 95.00 90 ALA A O 1
ATOM 666 N N . ARG A 1 91 ? -2.399 12.686 5.583 1.00 89.44 91 ARG A N 1
ATOM 667 C CA . ARG A 1 91 ? -3.086 13.961 5.392 1.00 89.44 91 ARG A CA 1
ATOM 668 C C . ARG A 1 91 ? -2.450 14.997 6.310 1.00 89.44 91 ARG A C 1
ATOM 670 O O . ARG A 1 91 ? -2.491 14.800 7.526 1.00 89.44 91 ARG A O 1
ATOM 677 N N . PRO A 1 92 ? -1.862 16.076 5.765 1.00 93.88 92 PRO A N 1
ATOM 678 C CA . PRO A 1 92 ? -1.267 17.117 6.586 1.00 93.88 92 PRO A CA 1
ATOM 679 C C . PRO A 1 92 ? -2.247 17.628 7.646 1.00 93.88 92 PRO A C 1
ATOM 681 O O . PRO A 1 92 ? -3.376 17.994 7.327 1.00 93.88 92 PRO A O 1
ATOM 684 N N . GLY A 1 93 ? -1.823 17.641 8.910 1.00 94.88 93 GLY A N 1
ATOM 685 C CA . GLY A 1 93 ? -2.655 18.099 10.028 1.00 94.88 93 GLY A CA 1
ATOM 686 C C . GLY A 1 93 ? -3.657 17.074 10.581 1.00 94.88 93 GLY A C 1
ATOM 687 O O . GLY A 1 93 ? -4.242 17.326 11.633 1.00 94.88 93 GLY A O 1
ATOM 688 N N . GLU A 1 94 ? -3.829 15.912 9.947 1.00 95.56 94 GLU A N 1
ATOM 689 C CA . GLU A 1 94 ? -4.705 14.842 10.435 1.00 95.56 94 GLU A CA 1
ATOM 690 C C . GLU A 1 94 ? -3.877 13.679 11.026 1.00 95.56 94 GLU A C 1
ATOM 692 O O . GLU A 1 94 ? -2.846 13.298 10.464 1.00 95.56 94 GLU A O 1
ATOM 697 N N . PRO A 1 95 ? -4.310 13.058 12.142 1.00 96.25 95 PRO A N 1
ATOM 698 C CA . PRO A 1 95 ? -3.625 11.917 12.755 1.00 96.25 95 PRO A CA 1
ATOM 699 C C . PRO A 1 95 ? -4.004 10.594 12.065 1.00 96.25 95 PRO A C 1
ATOM 701 O O . PRO A 1 95 ? -4.376 9.624 12.729 1.00 96.25 95 PRO A O 1
ATOM 704 N N . VAL A 1 96 ? -3.989 10.571 10.728 1.00 96.00 96 VAL A N 1
ATOM 705 C CA . VAL A 1 96 ? -4.428 9.436 9.902 1.00 96.00 96 VAL A CA 1
ATOM 706 C C . VAL A 1 96 ? -3.364 9.101 8.867 1.00 96.00 96 VAL A C 1
ATOM 708 O O . VAL A 1 96 ? -3.001 9.953 8.054 1.00 96.00 96 VAL A O 1
ATOM 711 N N . LEU A 1 97 ? -2.917 7.843 8.866 1.00 97.75 97 LEU A N 1
ATOM 712 C CA . LEU A 1 97 ? -2.051 7.282 7.828 1.00 97.75 97 LEU A CA 1
ATOM 713 C C . LEU A 1 97 ? -2.726 6.084 7.154 1.00 97.75 97 LEU A C 1
ATOM 715 O O . LEU A 1 97 ? -3.530 5.391 7.777 1.00 97.75 97 LEU A O 1
ATOM 719 N N . GLY A 1 98 ? -2.362 5.808 5.903 1.00 96.88 98 GLY A N 1
ATOM 720 C CA . GLY A 1 98 ? -2.797 4.605 5.188 1.00 96.88 98 GLY A CA 1
ATOM 721 C C . GLY A 1 98 ? -1.688 4.014 4.311 1.00 96.88 98 GLY A C 1
ATOM 722 O O . GLY A 1 98 ? -0.928 4.780 3.712 1.00 96.88 98 GLY A O 1
ATOM 723 N N . PRO A 1 99 ? -1.562 2.678 4.215 1.00 97.00 99 PRO A N 1
ATOM 724 C CA . PRO A 1 99 ? -0.579 2.045 3.344 1.00 97.00 99 PRO A CA 1
ATOM 725 C C . PRO A 1 99 ? -0.894 2.320 1.871 1.00 97.00 99 PRO A C 1
ATOM 727 O O . PRO A 1 99 ? -2.052 2.417 1.470 1.00 97.00 99 PRO A O 1
ATOM 730 N N . GLU A 1 100 ? 0.139 2.364 1.034 1.00 94.56 100 GLU A N 1
ATOM 731 C CA . GLU A 1 100 ? -0.038 2.516 -0.420 1.00 94.56 100 GLU A CA 1
ATOM 732 C C . GLU A 1 100 ? -0.435 1.220 -1.135 1.00 94.56 100 GLU A C 1
ATOM 734 O O . GLU A 1 100 ? -0.787 1.250 -2.312 1.00 94.56 100 GLU A O 1
ATOM 739 N N . GLU A 1 101 ? -0.378 0.097 -0.415 1.00 95.50 101 GLU A N 1
ATOM 740 C CA . GLU A 1 101 ? -0.756 -1.250 -0.852 1.00 95.50 101 GLU A CA 1
ATOM 741 C C . GLU A 1 101 ? -1.780 -1.849 0.137 1.00 95.50 101 GLU A C 1
ATOM 743 O O . GLU A 1 101 ? -1.478 -2.825 0.835 1.00 95.50 101 GLU A O 1
ATOM 748 N N . PRO A 1 102 ? -2.991 -1.263 0.259 1.00 97.06 102 PRO A N 1
ATOM 749 C CA . PRO A 1 102 ? -3.965 -1.662 1.278 1.00 97.06 102 PRO A CA 1
ATOM 750 C C . PRO A 1 102 ? -4.412 -3.121 1.129 1.00 97.06 102 PRO A C 1
ATOM 752 O O . PRO A 1 102 ? -4.583 -3.812 2.130 1.00 97.06 102 PRO A O 1
ATOM 755 N N . ALA A 1 103 ? -4.524 -3.618 -0.107 1.00 97.19 103 ALA A N 1
ATOM 756 C CA . ALA A 1 103 ? -4.891 -5.003 -0.398 1.00 97.19 103 ALA A CA 1
ATOM 757 C C . ALA A 1 103 ? -3.887 -6.016 0.175 1.00 97.19 103 ALA A C 1
ATOM 759 O O . ALA A 1 103 ? -4.288 -7.006 0.788 1.00 97.19 103 ALA A O 1
ATOM 760 N N . ARG A 1 104 ? -2.582 -5.752 0.012 1.00 97.06 104 ARG A N 1
ATOM 761 C CA . ARG A 1 104 ? -1.529 -6.623 0.547 1.00 97.06 104 ARG A CA 1
ATOM 762 C C . ARG A 1 104 ? -1.568 -6.642 2.064 1.00 97.06 104 ARG A C 1
ATOM 764 O O . ARG A 1 104 ? -1.581 -7.724 2.644 1.00 97.06 104 ARG A O 1
ATOM 771 N N . LEU A 1 105 ? -1.608 -5.469 2.705 1.00 97.62 105 LEU A N 1
ATOM 772 C CA . LEU A 1 105 ? -1.639 -5.416 4.166 1.00 97.62 105 LEU A CA 1
ATOM 773 C C . LEU A 1 105 ? -2.897 -6.107 4.707 1.00 97.62 105 LEU A C 1
ATOM 775 O O . LEU A 1 105 ? -2.777 -6.952 5.584 1.00 97.62 105 LEU A O 1
ATOM 779 N N . ALA A 1 106 ? -4.073 -5.856 4.123 1.00 97.94 106 ALA A N 1
ATOM 780 C CA . ALA A 1 106 ? -5.316 -6.533 4.496 1.00 97.94 106 ALA A CA 1
ATOM 781 C C . ALA A 1 106 ? -5.191 -8.062 4.466 1.00 97.94 106 ALA A C 1
ATOM 783 O O . ALA A 1 106 ? -5.550 -8.721 5.441 1.00 97.94 106 ALA A O 1
ATOM 784 N N . ARG A 1 107 ? -4.623 -8.638 3.397 1.00 97.75 107 ARG A N 1
ATOM 785 C CA . ARG A 1 107 ? -4.423 -10.092 3.305 1.00 97.75 107 ARG A CA 1
ATOM 786 C C . ARG A 1 107 ? -3.499 -10.644 4.388 1.00 97.75 107 ARG A C 1
ATOM 788 O O . ARG A 1 107 ? -3.765 -11.734 4.886 1.00 97.75 107 ARG A O 1
ATOM 795 N N . GLN A 1 108 ? -2.476 -9.893 4.803 1.00 96.62 108 GLN A N 1
ATOM 796 C CA . GLN A 1 108 ? -1.601 -10.305 5.910 1.00 96.62 108 GLN A CA 1
ATOM 797 C C . GLN A 1 108 ? -2.305 -10.311 7.268 1.00 96.62 108 GLN A C 1
ATOM 799 O O . GLN A 1 108 ? -1.935 -11.089 8.142 1.00 96.62 108 GLN A O 1
ATOM 804 N N . LEU A 1 109 ? -3.326 -9.472 7.445 1.00 96.88 109 LEU A N 1
ATOM 805 C CA . LEU A 1 109 ? -4.074 -9.364 8.698 1.00 96.88 109 LEU A CA 1
ATOM 806 C C . LEU A 1 109 ? -5.149 -10.449 8.867 1.00 96.88 109 LEU A C 1
ATOM 808 O O . LEU A 1 109 ? -5.635 -10.645 9.978 1.00 96.88 109 LEU A O 1
ATOM 812 N N . ARG A 1 110 ? -5.499 -11.189 7.803 1.00 95.50 110 ARG A N 1
ATOM 813 C CA . ARG A 1 110 ? -6.560 -12.221 7.818 1.00 95.50 110 ARG A CA 1
ATOM 814 C C . ARG A 1 110 ? -6.351 -13.285 8.895 1.00 95.50 110 ARG A C 1
ATOM 816 O O . ARG A 1 110 ? -7.312 -13.712 9.530 1.00 95.50 110 ARG A O 1
ATOM 823 N N . ALA A 1 111 ? -5.104 -13.713 9.095 1.00 93.25 111 ALA A N 1
ATOM 824 C CA . ALA A 1 111 ? -4.748 -14.747 10.067 1.00 93.25 111 ALA A CA 1
ATOM 825 C C . ALA A 1 111 ? -4.675 -14.232 11.519 1.00 93.25 111 ALA A C 1
ATOM 827 O O . ALA A 1 111 ? -4.487 -15.035 12.431 1.00 93.25 111 ALA A O 1
ATOM 828 N N . GLY A 1 112 ? -4.831 -12.923 11.740 1.00 94.56 112 GLY A N 1
ATOM 829 C CA . GLY A 1 112 ? -4.624 -12.289 13.040 1.00 94.56 112 GLY A CA 1
ATOM 830 C C . GLY A 1 112 ? -3.146 -12.197 13.435 1.00 94.56 112 GLY A C 1
ATOM 831 O O . GLY A 1 112 ? -2.248 -12.344 12.604 1.00 94.56 112 GLY A O 1
ATOM 832 N N . GLY A 1 113 ? -2.894 -11.938 14.718 1.00 95.62 113 GLY A N 1
ATOM 833 C CA . GLY A 1 113 ? -1.554 -11.786 15.288 1.00 95.62 113 GLY A CA 1
ATOM 834 C C . GLY A 1 113 ? -1.295 -10.360 15.763 1.00 95.62 113 GLY A C 1
ATOM 835 O O . GLY A 1 113 ? -2.119 -9.777 16.461 1.00 95.62 113 GLY A O 1
ATOM 836 N N . GLU A 1 114 ? -0.145 -9.795 15.405 1.00 96.62 114 GLU A N 1
ATOM 837 C CA . GLU A 1 114 ? 0.220 -8.414 15.735 1.00 96.62 114 GLU A CA 1
ATOM 838 C C . GLU A 1 114 ? 0.464 -7.620 14.446 1.00 96.62 114 GLU A C 1
ATOM 840 O O . GLU A 1 114 ? 1.158 -8.092 13.543 1.00 96.62 114 GLU A O 1
ATOM 845 N N . LEU A 1 115 ? -0.088 -6.408 14.379 1.00 98.12 115 LEU A N 1
ATOM 846 C CA . LEU A 1 115 ? 0.339 -5.375 13.443 1.00 98.12 115 LEU A CA 1
ATOM 847 C C . LEU A 1 115 ? 1.288 -4.422 14.178 1.00 98.12 115 LEU A C 1
ATOM 849 O O . LEU A 1 115 ? 0.854 -3.630 15.019 1.00 98.12 115 LEU A O 1
ATOM 853 N N . ASP A 1 116 ? 2.573 -4.494 13.840 1.00 98.50 116 ASP A N 1
ATOM 854 C CA . ASP A 1 116 ? 3.609 -3.598 14.353 1.00 98.50 116 ASP A CA 1
ATOM 855 C C . ASP A 1 116 ? 3.868 -2.480 13.345 1.00 98.50 116 ASP A C 1
ATOM 857 O O . ASP A 1 116 ? 4.277 -2.731 12.206 1.00 98.50 116 ASP A O 1
ATOM 861 N N . LEU A 1 117 ? 3.638 -1.242 13.769 1.00 98.56 117 LEU A N 1
ATOM 862 C CA . LEU A 1 117 ? 3.886 -0.041 12.985 1.00 98.56 117 LEU A CA 1
ATOM 863 C C . LEU A 1 117 ? 4.932 0.806 13.692 1.00 98.56 117 LEU A C 1
ATOM 865 O O . LEU A 1 117 ? 4.700 1.304 14.793 1.00 98.56 117 LEU A O 1
ATOM 869 N N . ARG A 1 118 ? 6.057 1.057 13.027 1.00 98.25 118 ARG A N 1
ATOM 870 C CA . ARG A 1 118 ? 7.064 2.021 13.468 1.00 98.25 118 ARG A CA 1
ATOM 871 C C . ARG A 1 118 ? 7.087 3.204 12.510 1.00 98.25 118 ARG A C 1
ATOM 873 O O . ARG A 1 118 ? 7.683 3.134 11.440 1.00 98.25 118 ARG A O 1
ATOM 880 N N . VAL A 1 119 ? 6.425 4.285 12.903 1.00 97.69 119 VAL A N 1
ATOM 881 C CA . VAL A 1 119 ? 6.356 5.536 12.143 1.00 97.69 119 VAL A CA 1
ATOM 882 C C . VAL A 1 119 ? 7.663 6.302 12.333 1.00 97.69 119 VAL A C 1
ATOM 884 O O . VAL A 1 119 ? 8.037 6.625 13.466 1.00 97.69 119 VAL A O 1
ATOM 887 N N . GLU A 1 120 ? 8.361 6.583 11.234 1.00 96.12 120 GLU A N 1
ATOM 888 C CA . GLU A 1 120 ? 9.630 7.309 11.270 1.00 96.12 120 GLU A CA 1
ATOM 889 C C . GLU A 1 120 ? 9.430 8.804 11.576 1.00 96.12 120 GLU A C 1
ATOM 891 O O . GLU A 1 120 ? 8.402 9.384 11.192 1.00 96.12 120 GLU A O 1
ATOM 896 N N . PRO A 1 121 ? 10.407 9.442 12.246 1.00 93.38 121 PRO A N 1
ATOM 897 C CA . PRO A 1 121 ? 10.473 10.891 12.424 1.00 93.38 121 PRO A CA 1
ATOM 898 C C . PRO A 1 121 ? 10.382 11.680 11.115 1.00 93.38 121 PRO A C 1
ATOM 900 O O . PRO A 1 121 ? 10.855 11.214 10.078 1.00 93.38 121 PRO A O 1
ATOM 903 N N . GLU A 1 122 ? 9.833 12.895 11.172 1.00 90.50 122 GLU A N 1
ATOM 904 C CA . GLU A 1 122 ? 9.902 13.836 10.041 1.00 90.50 122 GLU A CA 1
ATOM 905 C C . GLU A 1 122 ? 11.117 14.763 10.155 1.00 90.50 122 GLU A C 1
ATOM 907 O O . GLU A 1 122 ? 11.703 15.139 9.138 1.00 90.50 122 GLU A O 1
ATOM 912 N N . ALA A 1 123 ? 11.510 15.108 11.386 1.00 88.62 123 ALA A N 1
ATOM 913 C CA . ALA A 1 123 ? 12.637 15.984 11.668 1.00 88.62 123 ALA A CA 1
ATOM 914 C C . ALA A 1 123 ? 13.784 15.259 12.385 1.00 88.62 123 ALA A C 1
ATOM 916 O O . ALA A 1 123 ? 13.612 14.258 13.083 1.00 88.62 123 ALA A O 1
ATOM 917 N N . GLU A 1 124 ? 14.990 15.802 12.235 1.00 87.94 124 GLU A N 1
ATOM 918 C CA . GLU A 1 124 ? 16.160 15.336 12.970 1.00 87.94 124 GLU A CA 1
ATOM 919 C C . GLU A 1 124 ? 15.985 15.574 14.483 1.00 87.94 124 GLU A C 1
ATOM 921 O O . GLU A 1 124 ? 15.537 16.635 14.914 1.00 87.94 124 GLU A O 1
ATOM 926 N N . GLY A 1 125 ? 16.337 14.578 15.302 1.00 88.50 125 GLY A N 1
ATOM 927 C CA . GLY A 1 125 ? 16.228 14.639 16.767 1.00 88.50 125 GLY A CA 1
ATOM 928 C C . GLY A 1 125 ? 14.895 14.145 17.347 1.00 88.50 125 GLY A C 1
ATOM 929 O O . GLY A 1 125 ? 14.816 13.882 18.549 1.00 88.50 125 GLY A O 1
ATOM 930 N N . GLU A 1 126 ? 13.872 13.948 16.515 1.00 92.00 126 GLU A N 1
ATOM 931 C CA . GLU A 1 126 ? 12.634 13.265 16.898 1.00 92.00 126 GLU A CA 1
ATOM 932 C C . GLU A 1 126 ? 12.841 11.743 17.010 1.00 92.00 126 GLU A C 1
ATOM 934 O O . GLU A 1 126 ? 13.740 11.156 16.401 1.00 92.00 126 GLU A O 1
ATOM 939 N N . ARG A 1 127 ? 12.008 11.078 17.819 1.00 94.06 127 ARG A N 1
ATOM 940 C CA . ARG A 1 127 ? 12.066 9.620 18.013 1.00 94.06 127 ARG A CA 1
ATOM 941 C C . ARG A 1 127 ? 10.986 8.922 17.185 1.00 94.06 127 ARG A C 1
ATOM 943 O O . ARG A 1 127 ? 9.876 9.442 17.107 1.00 94.06 127 ARG A O 1
ATOM 950 N N . PRO A 1 128 ? 11.259 7.728 16.627 1.00 95.81 128 PRO A N 1
ATOM 951 C CA . PRO A 1 128 ? 10.221 6.932 15.984 1.00 95.81 128 PRO A CA 1
ATOM 952 C C . PRO A 1 128 ? 9.103 6.571 16.966 1.00 95.81 128 PRO A C 1
ATOM 954 O O . PRO A 1 128 ? 9.369 6.221 18.120 1.00 95.81 128 PRO A O 1
ATOM 957 N N . HIS A 1 129 ? 7.861 6.591 16.489 1.00 96.81 129 HIS A N 1
ATOM 958 C CA . HIS A 1 129 ? 6.695 6.158 17.258 1.00 96.81 129 HIS A CA 1
ATOM 959 C C . HIS A 1 129 ? 6.340 4.723 16.876 1.00 96.81 129 HIS A C 1
ATOM 961 O O . HIS A 1 129 ? 6.187 4.426 15.693 1.00 96.81 129 HIS A O 1
ATOM 967 N N . ARG A 1 130 ? 6.213 3.831 17.865 1.00 97.56 130 ARG A N 1
ATOM 968 C CA . ARG A 1 130 ? 5.879 2.419 17.638 1.00 97.56 130 ARG A CA 1
ATOM 969 C C . ARG A 1 130 ? 4.511 2.078 18.213 1.00 97.56 130 ARG A C 1
ATOM 971 O O . ARG A 1 130 ? 4.244 2.387 19.371 1.00 97.56 130 ARG A O 1
ATOM 978 N N . TYR A 1 131 ? 3.702 1.393 17.418 1.00 97.88 131 TYR A N 1
ATOM 979 C CA . TYR A 1 131 ? 2.359 0.931 17.741 1.00 97.88 131 TYR A CA 1
ATOM 980 C C . TYR A 1 131 ? 2.308 -0.573 17.512 1.00 97.88 131 TYR A C 1
ATOM 982 O O . TYR A 1 131 ? 2.689 -1.036 16.443 1.00 97.88 131 TYR A O 1
ATOM 990 N N . ARG A 1 132 ? 1.842 -1.324 18.510 1.00 97.75 132 ARG A N 1
ATOM 991 C CA . ARG A 1 132 ? 1.616 -2.767 18.397 1.00 97.75 132 ARG A CA 1
ATOM 992 C C . ARG A 1 132 ? 0.144 -3.026 18.619 1.00 97.75 132 ARG A C 1
ATOM 994 O O . ARG A 1 132 ? -0.349 -2.861 19.732 1.00 97.75 132 ARG A O 1
ATOM 1001 N N . LEU A 1 133 ? -0.551 -3.341 17.539 1.00 96.38 133 LEU A N 1
ATOM 1002 C CA . LEU A 1 133 ? -1.993 -3.510 17.534 1.00 96.38 133 LEU A CA 1
ATOM 1003 C C . LEU A 1 133 ? -2.291 -5.015 17.503 1.00 96.38 133 LEU A C 1
ATOM 1005 O O . LEU A 1 133 ? -1.898 -5.669 16.534 1.00 96.38 133 LEU A O 1
ATOM 1009 N N . PRO A 1 134 ? -2.928 -5.592 18.538 1.00 95.81 134 PRO A N 1
ATOM 1010 C CA . PRO A 1 134 ? -3.347 -6.988 18.501 1.00 95.81 134 PRO A CA 1
ATOM 1011 C C . PRO A 1 134 ? -4.492 -7.145 17.496 1.00 95.81 134 PRO A C 1
ATOM 1013 O O . PRO A 1 134 ? -5.506 -6.457 17.585 1.00 95.81 134 PRO A O 1
ATOM 1016 N N . ILE A 1 135 ? -4.325 -8.034 16.523 1.00 95.94 135 ILE A N 1
ATOM 1017 C CA . ILE A 1 135 ? -5.278 -8.237 15.433 1.00 95.94 135 ILE A CA 1
ATOM 1018 C C . ILE A 1 135 ? -5.985 -9.578 15.648 1.00 95.94 135 ILE A C 1
ATOM 1020 O O . ILE A 1 135 ? -5.323 -10.620 15.582 1.00 95.94 135 ILE A O 1
ATOM 1024 N N . PRO A 1 136 ? -7.309 -9.593 15.889 1.00 93.94 136 PRO A N 1
ATOM 1025 C CA . PRO A 1 136 ? -8.065 -10.833 15.927 1.00 93.94 136 PRO A CA 1
ATOM 1026 C C . PRO A 1 136 ? -8.063 -11.480 14.542 1.00 93.94 136 PRO A C 1
ATOM 1028 O O . PRO A 1 136 ? -8.130 -10.801 13.510 1.00 93.94 136 PRO A O 1
ATOM 1031 N N . ALA A 1 137 ? -7.981 -12.809 14.518 1.00 90.94 137 ALA A N 1
ATOM 1032 C CA . ALA A 1 137 ? -8.101 -13.559 13.279 1.00 90.94 137 ALA A CA 1
ATOM 1033 C C . ALA A 1 137 ? -9.509 -13.368 12.706 1.00 90.94 137 ALA A C 1
ATOM 1035 O O . ALA A 1 137 ? -10.500 -13.685 13.360 1.00 90.94 137 ALA A O 1
ATOM 1036 N N . SER A 1 138 ? -9.594 -12.860 11.479 1.00 86.94 138 SER A N 1
ATOM 1037 C CA . SER A 1 138 ? -10.866 -12.619 10.804 1.00 86.94 138 SER A CA 1
ATOM 1038 C C . SER A 1 138 ? -10.716 -12.724 9.298 1.00 86.94 138 SER A C 1
ATOM 1040 O O . SER A 1 138 ? -10.657 -11.734 8.565 1.00 86.94 138 SER A O 1
ATOM 1042 N N . ALA A 1 139 ? -10.669 -13.958 8.805 1.00 87.00 139 ALA A N 1
ATOM 1043 C CA . ALA A 1 139 ? -10.771 -14.169 7.370 1.00 87.00 139 ALA A CA 1
ATOM 1044 C C . ALA A 1 139 ? -12.126 -13.654 6.852 1.00 87.00 139 ALA A C 1
ATOM 1046 O O . ALA A 1 139 ? -12.156 -12.955 5.853 1.00 87.00 139 ALA A O 1
ATOM 1047 N N . ALA A 1 140 ? -13.237 -13.906 7.552 1.00 93.50 140 ALA A N 1
ATOM 1048 C CA . ALA A 1 140 ? -14.577 -13.588 7.051 1.00 93.50 140 ALA A CA 1
ATOM 1049 C C . ALA A 1 140 ? -14.823 -12.083 6.822 1.00 93.50 140 ALA A C 1
ATOM 1051 O O . ALA A 1 140 ? -15.285 -11.697 5.743 1.00 93.50 140 ALA A O 1
ATOM 1052 N N . SER A 1 141 ? -14.508 -11.224 7.797 1.00 96.50 141 SER A N 1
ATOM 1053 C CA . SER A 1 141 ? -14.767 -9.781 7.677 1.00 96.50 141 SER A CA 1
ATOM 1054 C C . SER A 1 141 ? -13.811 -9.121 6.689 1.00 96.50 141 SER A C 1
ATOM 1056 O O . SER A 1 141 ? -14.244 -8.339 5.841 1.00 96.50 141 SER A O 1
ATOM 1058 N N . VAL A 1 142 ? -12.527 -9.490 6.726 1.00 97.25 142 VAL A N 1
ATOM 1059 C CA . VAL A 1 142 ? -11.536 -8.995 5.761 1.00 97.25 142 VAL A CA 1
ATOM 1060 C C . VAL A 1 142 ? -11.878 -9.459 4.340 1.00 97.25 142 VAL A C 1
ATOM 1062 O O . VAL A 1 142 ? -11.884 -8.638 3.421 1.00 97.25 142 VAL A O 1
ATOM 1065 N N . ASP A 1 143 ? -12.244 -10.731 4.151 1.00 97.75 143 ASP A N 1
ATOM 1066 C CA . ASP A 1 143 ? -12.625 -11.287 2.846 1.00 97.75 143 ASP A CA 1
ATOM 1067 C C . ASP A 1 143 ? -13.872 -10.606 2.290 1.00 97.75 143 ASP A C 1
ATOM 1069 O O . ASP A 1 143 ? -13.939 -10.335 1.092 1.00 97.75 143 ASP A O 1
ATOM 1073 N N . THR A 1 144 ? -14.833 -10.265 3.153 1.00 98.12 144 THR A N 1
ATOM 1074 C CA . THR A 1 144 ? -16.039 -9.531 2.754 1.00 98.12 144 THR A CA 1
ATOM 1075 C C . THR A 1 144 ? -15.689 -8.163 2.167 1.00 98.12 144 THR A C 1
ATOM 1077 O O . THR A 1 144 ? -16.210 -7.797 1.111 1.00 98.12 144 THR A O 1
ATOM 1080 N N . VAL A 1 145 ? -14.779 -7.412 2.799 1.00 98.50 145 VAL A N 1
ATOM 1081 C CA . VAL A 1 145 ? -14.364 -6.095 2.286 1.00 98.50 145 VAL A CA 1
ATOM 1082 C C . VAL A 1 145 ? -13.550 -6.225 0.997 1.00 98.50 145 VAL A C 1
ATOM 1084 O O . VAL A 1 145 ? -13.800 -5.489 0.041 1.00 98.50 145 VAL A O 1
ATOM 1087 N N . LEU A 1 146 ? -12.607 -7.172 0.937 1.00 98.19 146 LEU A N 1
ATOM 1088 C CA . LEU A 1 146 ? -11.804 -7.420 -0.265 1.00 98.19 146 LEU A CA 1
ATOM 1089 C C . LEU A 1 146 ? -12.690 -7.825 -1.454 1.00 98.19 146 LEU A C 1
ATOM 1091 O O . LEU A 1 146 ? -12.552 -7.264 -2.543 1.00 98.19 146 LEU A O 1
ATOM 1095 N N . ALA A 1 147 ? -13.647 -8.731 -1.237 1.00 97.81 147 ALA A N 1
ATOM 1096 C CA . ALA A 1 147 ? -14.588 -9.181 -2.258 1.00 97.81 147 ALA A CA 1
ATOM 1097 C C . ALA A 1 147 ? -15.506 -8.050 -2.747 1.00 97.81 147 ALA A C 1
ATOM 1099 O O . ALA A 1 147 ? -15.741 -7.944 -3.951 1.00 97.81 147 ALA A O 1
ATOM 1100 N N . ALA A 1 148 ? -15.967 -7.164 -1.854 1.00 98.00 148 ALA A N 1
ATOM 1101 C CA . ALA A 1 148 ? -16.767 -5.995 -2.231 1.00 98.00 148 ALA A CA 1
ATOM 1102 C C . ALA A 1 148 ? -16.028 -5.054 -3.204 1.00 98.00 148 ALA A C 1
ATOM 1104 O O . ALA A 1 148 ? -16.663 -4.389 -4.019 1.00 98.00 148 ALA A O 1
ATOM 1105 N N . CYS A 1 149 ? -14.694 -5.035 -3.151 1.00 97.19 149 CYS A N 1
ATOM 1106 C CA . CYS A 1 149 ? -13.832 -4.261 -4.047 1.00 97.19 149 CYS A CA 1
ATOM 1107 C C . CYS A 1 149 ? -13.265 -5.080 -5.217 1.00 97.19 149 CYS A C 1
ATOM 1109 O O . CYS A 1 149 ? -12.375 -4.606 -5.920 1.00 97.19 149 CYS A O 1
ATOM 1111 N N . GLY A 1 150 ? -13.722 -6.321 -5.420 1.00 96.12 150 GLY A N 1
ATOM 1112 C CA . GLY A 1 150 ? -13.194 -7.208 -6.462 1.00 96.12 150 GLY A CA 1
ATOM 1113 C C . GLY A 1 150 ? -11.705 -7.537 -6.295 1.00 96.12 150 GLY A C 1
ATOM 1114 O O . GLY A 1 150 ? -11.038 -7.892 -7.264 1.00 96.12 150 GLY A O 1
ATOM 1115 N N . THR A 1 151 ? -11.166 -7.393 -5.082 1.00 96.00 151 THR A N 1
ATOM 1116 C CA . THR A 1 151 ? -9.756 -7.650 -4.784 1.00 96.00 151 THR A CA 1
ATOM 1117 C C . THR A 1 151 ? -9.547 -9.142 -4.512 1.00 96.00 151 THR A C 1
ATOM 1119 O O . THR A 1 151 ? -10.262 -9.707 -3.681 1.00 96.00 151 THR A O 1
ATOM 1122 N N . PRO A 1 152 ? -8.566 -9.802 -5.156 1.00 95.50 152 PRO A N 1
ATOM 1123 C CA . PRO A 1 152 ? -8.262 -11.205 -4.887 1.00 95.50 152 PRO A CA 1
ATOM 1124 C C . PRO A 1 152 ? -7.906 -11.457 -3.416 1.00 95.50 152 PRO A C 1
ATOM 1126 O O . PRO A 1 152 ? -7.152 -10.690 -2.807 1.00 95.50 152 PRO A O 1
ATOM 1129 N N . LEU A 1 153 ? -8.438 -12.552 -2.862 1.00 95.38 153 LEU A N 1
ATOM 1130 C CA . LEU A 1 153 ? -8.184 -12.986 -1.479 1.00 95.38 153 LEU A CA 1
ATOM 1131 C C . LEU A 1 153 ? -6.827 -13.674 -1.308 1.00 95.38 153 LEU A C 1
ATOM 1133 O O . LEU A 1 153 ? -6.269 -13.682 -0.211 1.00 95.38 153 LEU A O 1
ATOM 1137 N N . ASP A 1 154 ? -6.316 -14.250 -2.393 1.00 94.19 154 ASP A N 1
ATOM 1138 C CA . ASP A 1 154 ? -4.985 -14.829 -2.487 1.00 94.19 154 ASP A CA 1
ATOM 1139 C C . ASP A 1 154 ? -4.200 -14.090 -3.569 1.00 94.19 154 ASP A C 1
ATOM 1141 O O . ASP A 1 154 ? -4.724 -13.790 -4.643 1.00 94.19 154 ASP A O 1
ATOM 1145 N N . GLU A 1 155 ? -2.953 -13.774 -3.251 1.00 94.62 155 GLU A N 1
ATOM 1146 C CA . GLU A 1 155 ? -2.043 -13.068 -4.135 1.00 94.62 155 GLU A CA 1
ATOM 1147 C C . GLU A 1 155 ? -0.625 -13.604 -3.915 1.00 94.62 155 GLU A C 1
ATOM 1149 O O . GLU A 1 155 ? 0.057 -13.182 -2.977 1.00 94.62 155 GLU A O 1
ATOM 1154 N N . PRO A 1 156 ? -0.136 -14.503 -4.787 1.00 93.56 156 PRO A N 1
ATOM 1155 C CA . PRO A 1 156 ? 1.200 -15.081 -4.659 1.00 93.56 156 PRO A CA 1
ATOM 1156 C C . PRO A 1 156 ? 2.319 -14.034 -4.586 1.00 93.56 156 PRO A C 1
ATOM 1158 O O . PRO A 1 156 ? 3.354 -14.278 -3.963 1.00 93.56 156 PRO A O 1
ATOM 1161 N N . ARG A 1 157 ? 2.121 -12.843 -5.175 1.00 93.19 157 ARG A N 1
ATOM 1162 C CA . ARG A 1 157 ? 3.103 -11.750 -5.108 1.00 93.19 157 ARG A CA 1
ATOM 1163 C C . ARG A 1 157 ? 3.310 -11.183 -3.716 1.00 93.19 157 ARG A C 1
ATOM 1165 O O . ARG A 1 157 ? 4.350 -10.572 -3.478 1.00 93.19 157 ARG A O 1
ATOM 1172 N N . ASP A 1 158 ? 2.369 -11.373 -2.798 1.00 93.75 158 ASP A N 1
ATOM 1173 C CA . ASP A 1 158 ? 2.510 -10.871 -1.433 1.00 93.75 158 ASP A CA 1
ATOM 1174 C C . ASP A 1 158 ? 3.694 -11.519 -0.702 1.00 93.75 158 ASP A C 1
ATOM 1176 O O . ASP A 1 158 ? 4.266 -10.889 0.193 1.00 93.75 158 ASP A O 1
ATOM 1180 N N . LEU A 1 159 ? 4.085 -12.729 -1.129 1.00 91.38 159 LEU A N 1
ATOM 1181 C CA . LEU A 1 159 ? 5.224 -13.499 -0.622 1.00 91.38 159 LEU A CA 1
ATOM 1182 C C . LEU A 1 159 ? 6.560 -13.107 -1.269 1.00 91.38 159 LEU A C 1
ATOM 1184 O O . LEU A 1 159 ? 7.622 -13.528 -0.806 1.00 91.38 159 LEU A O 1
ATOM 1188 N N . LEU A 1 160 ? 6.533 -12.328 -2.352 1.00 93.81 160 LEU A N 1
ATOM 1189 C CA . LEU A 1 160 ? 7.754 -11.874 -3.002 1.00 93.81 160 LEU A CA 1
ATOM 1190 C C . LEU A 1 160 ? 8.417 -10.788 -2.159 1.00 93.81 160 LEU A C 1
ATOM 1192 O O . LEU A 1 160 ? 7.775 -9.848 -1.681 1.00 93.81 160 LEU A O 1
ATOM 1196 N N . ARG A 1 161 ? 9.742 -10.885 -2.030 1.00 93.25 161 ARG A N 1
ATOM 1197 C CA . ARG A 1 161 ? 10.530 -9.828 -1.394 1.00 93.25 161 ARG A CA 1
ATOM 1198 C C . ARG A 1 161 ? 10.420 -8.534 -2.191 1.00 93.25 161 ARG A C 1
ATOM 1200 O O . ARG A 1 161 ? 10.275 -8.553 -3.416 1.00 93.25 161 ARG A O 1
ATOM 1207 N N . ARG A 1 162 ? 10.527 -7.407 -1.493 1.00 93.56 162 ARG A N 1
ATOM 1208 C CA . ARG A 1 162 ? 10.575 -6.080 -2.106 1.00 93.56 162 ARG A CA 1
ATOM 1209 C C . ARG A 1 162 ? 12.026 -5.664 -2.323 1.00 93.56 162 ARG A C 1
ATOM 1211 O O . ARG A 1 162 ? 12.834 -5.735 -1.403 1.00 93.56 162 ARG A O 1
ATOM 1218 N N . ALA A 1 163 ? 12.336 -5.209 -3.532 1.00 95.06 163 ALA A N 1
ATOM 1219 C CA . ALA A 1 163 ? 13.617 -4.594 -3.841 1.00 95.06 163 ALA A CA 1
ATOM 1220 C C . ALA A 1 163 ? 13.561 -3.117 -3.417 1.00 95.06 163 ALA A C 1
ATOM 1222 O O . ALA A 1 163 ? 12.914 -2.299 -4.076 1.00 95.06 163 ALA A O 1
ATOM 1223 N N . SER A 1 164 ? 14.179 -2.791 -2.282 1.00 90.69 164 SER A N 1
ATOM 1224 C CA . SER A 1 164 ? 14.100 -1.467 -1.651 1.00 90.69 164 SER A CA 1
ATOM 1225 C C . SER A 1 164 ? 15.407 -1.060 -0.973 1.00 90.69 164 SER A C 1
ATOM 1227 O O . SER A 1 164 ? 16.312 -1.873 -0.783 1.00 90.69 164 SER A O 1
ATOM 1229 N N . GLY A 1 165 ? 15.515 0.216 -0.588 1.00 89.94 165 GLY A N 1
ATOM 1230 C CA . GLY A 1 165 ? 16.705 0.751 0.071 1.00 89.94 165 GLY A CA 1
ATOM 1231 C C . GLY A 1 165 ? 17.956 0.560 -0.787 1.00 89.94 165 GLY A C 1
ATOM 1232 O O . GLY A 1 165 ? 17.954 0.898 -1.974 1.00 89.94 165 GLY A O 1
ATOM 1233 N N . VAL A 1 166 ? 19.005 -0.020 -0.198 1.00 91.94 166 VAL A N 1
ATOM 1234 C CA . VAL A 1 166 ? 20.289 -0.298 -0.873 1.00 91.94 166 VAL A CA 1
ATOM 1235 C C . VAL A 1 166 ? 20.177 -1.298 -2.029 1.00 91.94 166 VAL A C 1
ATOM 1237 O O . VAL A 1 166 ? 20.999 -1.253 -2.945 1.00 91.94 166 VAL A O 1
ATOM 1240 N N . ASP A 1 167 ? 19.137 -2.134 -2.017 1.00 94.81 167 ASP A N 1
ATOM 1241 C CA . ASP A 1 167 ? 18.861 -3.155 -3.032 1.00 94.81 167 ASP A CA 1
ATOM 1242 C C . ASP A 1 167 ? 17.876 -2.667 -4.108 1.00 94.81 167 ASP A C 1
ATOM 1244 O O . ASP A 1 167 ? 17.450 -3.434 -4.972 1.00 94.81 167 ASP A O 1
ATOM 1248 N N . SER A 1 168 ? 17.522 -1.377 -4.105 1.00 94.56 168 SER A N 1
ATOM 1249 C CA . SER A 1 168 ? 16.688 -0.792 -5.160 1.00 94.56 168 SER A CA 1
ATOM 1250 C C . SER A 1 168 ? 17.419 -0.819 -6.513 1.00 94.56 168 SER A C 1
ATOM 1252 O O . SER A 1 168 ? 18.554 -0.331 -6.597 1.00 94.56 168 SER A O 1
ATOM 1254 N N . PRO A 1 169 ? 16.787 -1.316 -7.595 1.00 96.38 169 PRO A N 1
ATOM 1255 C CA . PRO A 1 169 ? 17.360 -1.254 -8.934 1.00 96.38 169 PRO A CA 1
ATOM 1256 C C . PRO A 1 169 ? 17.647 0.180 -9.377 1.00 96.38 169 PRO A C 1
ATOM 1258 O O . PRO A 1 169 ? 16.985 1.136 -8.966 1.00 96.38 169 PRO A O 1
ATOM 1261 N N . ILE A 1 170 ? 18.618 0.328 -10.272 1.00 96.81 170 ILE A N 1
ATOM 1262 C CA . ILE A 1 170 ? 18.943 1.621 -10.872 1.00 96.81 170 ILE A CA 1
ATOM 1263 C C . ILE A 1 170 ? 18.074 1.810 -12.114 1.00 96.81 170 ILE A C 1
ATOM 1265 O O . ILE A 1 170 ? 18.082 0.969 -13.009 1.00 96.81 170 ILE A O 1
ATOM 1269 N N . TRP A 1 171 ? 17.371 2.937 -12.206 1.00 96.94 171 TRP A N 1
ATOM 1270 C CA . TRP A 1 171 ? 16.653 3.325 -13.420 1.00 96.94 171 TRP A CA 1
ATOM 1271 C C . TRP A 1 171 ? 17.635 3.754 -14.515 1.00 96.94 171 TRP A C 1
ATOM 1273 O O . TRP A 1 171 ? 18.329 4.759 -14.356 1.00 96.94 171 TRP A O 1
ATOM 1283 N N . ARG A 1 172 ? 17.665 3.034 -15.642 1.00 97.19 172 ARG A N 1
ATOM 1284 C CA . ARG A 1 172 ? 18.335 3.489 -16.874 1.00 97.19 172 ARG A CA 1
ATOM 1285 C C . ARG A 1 172 ? 17.416 4.370 -17.710 1.00 97.19 172 ARG A C 1
ATOM 1287 O O . ARG A 1 172 ? 17.845 5.398 -18.225 1.00 97.19 172 ARG A O 1
ATOM 1294 N N . ALA A 1 173 ? 16.143 3.993 -17.775 1.00 96.69 173 ALA A N 1
ATOM 1295 C CA . ALA A 1 173 ? 15.074 4.789 -18.352 1.00 96.69 173 ALA A CA 1
ATOM 1296 C C . ALA A 1 173 ? 13.870 4.739 -17.409 1.00 96.69 173 ALA A C 1
ATOM 1298 O O . ALA A 1 173 ? 13.275 3.684 -17.201 1.00 96.69 173 ALA A O 1
ATOM 1299 N N . GLN A 1 174 ? 13.530 5.879 -16.806 1.00 95.50 174 GLN A N 1
ATOM 1300 C CA . GLN A 1 174 ? 12.359 5.972 -15.935 1.00 95.50 174 GLN A CA 1
ATOM 1301 C C . GLN A 1 174 ? 11.058 5.845 -16.746 1.00 95.50 174 GLN A C 1
ATOM 1303 O O . GLN A 1 174 ? 11.013 6.329 -17.883 1.00 95.50 174 GLN A O 1
ATOM 1308 N N . PRO A 1 175 ? 9.983 5.283 -16.159 1.00 95.38 175 PRO A N 1
ATOM 1309 C CA . PRO A 1 175 ? 8.654 5.331 -16.752 1.00 95.38 175 PRO A CA 1
ATOM 1310 C C . PRO A 1 175 ? 8.258 6.782 -17.055 1.00 95.38 175 PRO A C 1
ATOM 1312 O O . PRO A 1 175 ? 8.265 7.638 -16.170 1.00 95.38 175 PRO A O 1
ATOM 1315 N N . ARG A 1 176 ? 7.899 7.061 -18.310 1.00 93.94 176 ARG A N 1
ATOM 1316 C CA . ARG A 1 176 ? 7.367 8.359 -18.754 1.00 93.94 176 ARG A CA 1
ATOM 1317 C C . ARG A 1 176 ? 5.916 8.178 -19.190 1.00 93.94 176 ARG A C 1
ATOM 1319 O O . ARG A 1 176 ? 5.677 7.882 -20.363 1.00 93.94 176 ARG A O 1
ATOM 1326 N N . PRO A 1 177 ? 4.956 8.250 -18.257 1.00 94.44 177 PRO A N 1
ATOM 1327 C CA . PRO A 1 177 ? 3.560 8.078 -18.601 1.00 94.44 177 PRO A CA 1
ATOM 1328 C C . PRO A 1 177 ? 3.009 9.324 -19.289 1.00 94.44 177 PRO A C 1
ATOM 1330 O O . PRO A 1 177 ? 3.329 10.455 -18.930 1.00 94.44 177 PRO A O 1
ATOM 1333 N N . GLU A 1 178 ? 2.167 9.093 -20.287 1.00 94.38 178 GLU A N 1
ATOM 1334 C CA . GLU A 1 178 ? 1.400 10.146 -20.944 1.00 94.38 178 GLU A CA 1
ATOM 1335 C C . GLU A 1 178 ? 0.204 10.524 -20.074 1.00 94.38 178 GLU A C 1
ATOM 1337 O O . GLU A 1 178 ? -0.411 9.661 -19.441 1.00 94.38 178 GLU A O 1
ATOM 1342 N N . PHE A 1 179 ? -0.135 11.813 -20.045 1.00 96.19 179 PHE A N 1
ATOM 1343 C CA . PHE A 1 179 ? -1.299 12.275 -19.301 1.00 96.19 179 PHE A CA 1
ATOM 1344 C C . PHE A 1 179 ? -2.581 11.668 -19.912 1.00 96.19 179 PHE A C 1
ATOM 1346 O O . PHE A 1 179 ? -2.776 11.790 -21.124 1.00 96.19 179 PHE A O 1
ATOM 1353 N N . PRO A 1 180 ? -3.448 10.998 -19.127 1.00 95.50 180 PRO A N 1
ATOM 1354 C CA . PRO A 1 180 ? -4.650 10.368 -19.664 1.00 95.50 180 PRO A CA 1
ATOM 1355 C C . PRO A 1 180 ? -5.627 11.401 -20.249 1.00 95.50 180 PRO A C 1
ATOM 1357 O O . PRO A 1 180 ? -5.865 12.430 -19.620 1.00 95.50 180 PRO A O 1
ATOM 1360 N N . PRO A 1 181 ? -6.269 11.120 -21.397 1.00 94.25 181 PRO A N 1
ATOM 1361 C CA . PRO A 1 181 ? -7.236 12.033 -22.012 1.00 94.25 181 PRO A CA 1
ATOM 1362 C C . PRO A 1 181 ? -8.647 11.935 -21.404 1.00 94.25 181 PRO A C 1
ATOM 1364 O O . PRO A 1 181 ? -9.585 12.532 -21.931 1.00 94.25 181 PRO A O 1
ATOM 1367 N N . SER A 1 182 ? -8.837 11.141 -20.345 1.00 94.25 182 SER A N 1
ATOM 1368 C CA . SER A 1 182 ? -10.130 10.991 -19.671 1.00 94.25 182 SER A CA 1
ATOM 1369 C C . SER A 1 182 ? -10.595 12.325 -19.091 1.00 94.25 182 SER A C 1
ATOM 1371 O O . SER A 1 182 ? -9.803 13.165 -18.655 1.00 94.25 182 SER A O 1
ATOM 1373 N N . ARG A 1 183 ? -11.913 12.514 -19.045 1.00 94.44 183 ARG A N 1
ATOM 1374 C CA . ARG A 1 183 ? -12.514 13.730 -18.496 1.00 94.44 183 ARG A CA 1
ATOM 1375 C C . ARG A 1 183 ? -12.094 13.937 -17.037 1.00 94.44 183 ARG A C 1
ATOM 1377 O O . ARG A 1 183 ? -11.773 15.053 -16.647 1.00 94.44 183 ARG A O 1
ATO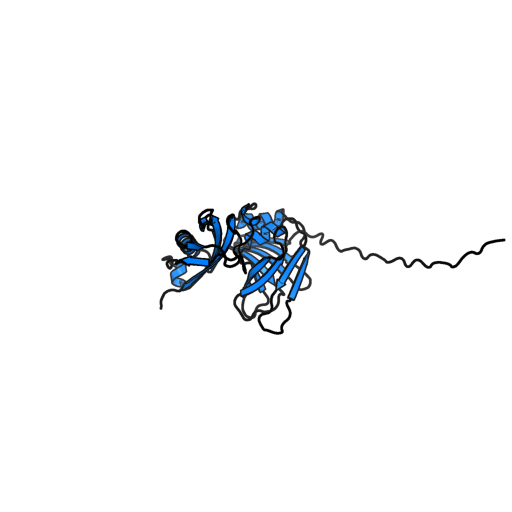M 1384 N N . GLU A 1 184 ? -12.061 12.861 -16.261 1.00 94.00 184 GLU A N 1
ATOM 1385 C CA . GLU A 1 184 ? -11.713 12.831 -14.841 1.00 94.00 184 GLU A CA 1
ATOM 1386 C C . GLU A 1 184 ? -10.253 13.251 -14.610 1.00 94.00 184 GLU A C 1
ATOM 1388 O O . GLU A 1 184 ? -9.988 14.098 -13.752 1.00 94.00 184 GLU A O 1
ATOM 1393 N N . ALA A 1 185 ? -9.303 12.745 -15.409 1.00 94.31 185 ALA A N 1
ATOM 1394 C CA . ALA A 1 185 ? -7.906 13.172 -15.320 1.00 94.31 185 ALA A CA 1
ATOM 1395 C C . ALA A 1 185 ? -7.747 14.647 -15.701 1.00 94.31 185 ALA A C 1
ATOM 1397 O O . ALA A 1 185 ? -7.086 15.401 -14.986 1.00 94.31 185 ALA A O 1
ATOM 1398 N N . MET A 1 186 ? -8.389 15.076 -16.793 1.00 94.31 186 MET A N 1
ATOM 1399 C CA . MET A 1 186 ? -8.331 16.463 -17.261 1.00 94.31 186 MET A CA 1
ATOM 1400 C C . MET A 1 186 ? -8.913 17.445 -16.237 1.00 94.31 186 MET A C 1
ATOM 1402 O O . MET A 1 186 ? -8.340 18.508 -16.023 1.00 94.31 186 MET A O 1
ATOM 1406 N N . GLN A 1 187 ? -10.012 17.085 -15.567 1.00 94.38 187 GLN A N 1
ATOM 1407 C CA . GLN A 1 187 ? -10.603 17.888 -14.489 1.00 94.38 187 GLN A CA 1
ATOM 1408 C C . GLN A 1 187 ? -9.712 17.953 -13.248 1.00 94.38 187 GLN A C 1
ATOM 1410 O O . GLN A 1 187 ? -9.638 18.995 -12.602 1.00 94.38 187 GLN A O 1
ATOM 1415 N N . SER A 1 188 ? -9.032 16.854 -12.922 1.00 94.31 188 SER A N 1
ATOM 1416 C CA . SER A 1 188 ? -8.142 16.785 -11.759 1.00 94.31 188 SER A CA 1
ATOM 1417 C C . SER A 1 188 ? -6.834 17.550 -11.976 1.00 94.31 188 SER A C 1
ATOM 1419 O O . SER A 1 188 ? -6.211 17.994 -11.014 1.00 94.31 188 SER A O 1
ATOM 1421 N N . GLY A 1 189 ? -6.370 17.666 -13.228 1.00 94.75 189 GLY A N 1
ATOM 1422 C CA . GLY A 1 189 ? -5.133 18.359 -13.623 1.00 94.75 189 GLY A CA 1
ATOM 1423 C C . GLY A 1 189 ? -3.834 17.712 -13.115 1.00 94.75 189 GLY A C 1
ATOM 1424 O O . GLY A 1 189 ? -2.740 18.044 -13.570 1.00 94.75 189 GLY A O 1
ATOM 1425 N N . SER A 1 190 ? -3.930 16.763 -12.189 1.00 95.00 190 SER A N 1
ATOM 1426 C CA . SER A 1 190 ? -2.823 16.013 -11.614 1.00 95.00 190 SER A CA 1
ATOM 1427 C C . SER A 1 190 ? -3.305 14.664 -11.093 1.00 95.00 190 SER A C 1
ATOM 1429 O O . SER A 1 190 ? -4.502 14.451 -10.897 1.00 95.00 190 SER A O 1
ATOM 1431 N N . GLY A 1 191 ? -2.361 13.754 -10.883 1.00 94.81 191 GLY A N 1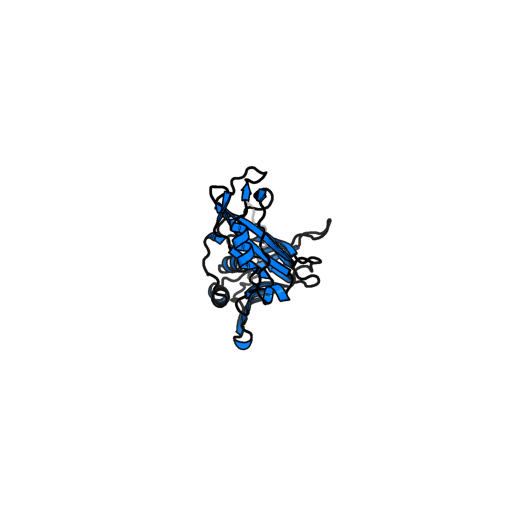
ATOM 1432 C CA . GLY A 1 191 ? -2.648 12.434 -10.347 1.00 94.81 191 GLY A CA 1
ATOM 1433 C C . GLY A 1 191 ? -1.400 11.733 -9.840 1.00 94.81 191 GLY A C 1
ATOM 1434 O O . GLY A 1 191 ? -0.276 12.074 -10.216 1.00 94.81 191 GLY A O 1
ATOM 1435 N N . THR A 1 192 ? -1.593 10.749 -8.973 1.00 94.69 192 THR A N 1
ATOM 1436 C CA . THR A 1 192 ? -0.525 9.910 -8.431 1.00 94.69 192 THR A CA 1
ATOM 1437 C C . THR A 1 192 ? -0.951 8.451 -8.475 1.00 94.69 192 THR A C 1
ATOM 1439 O O . THR A 1 192 ? -2.085 8.124 -8.139 1.00 94.69 192 THR A O 1
ATOM 1442 N N . VAL A 1 193 ? -0.035 7.576 -8.880 1.00 96.75 193 VAL A N 1
ATOM 1443 C CA . VAL A 1 193 ? -0.243 6.126 -8.916 1.00 96.75 193 VAL 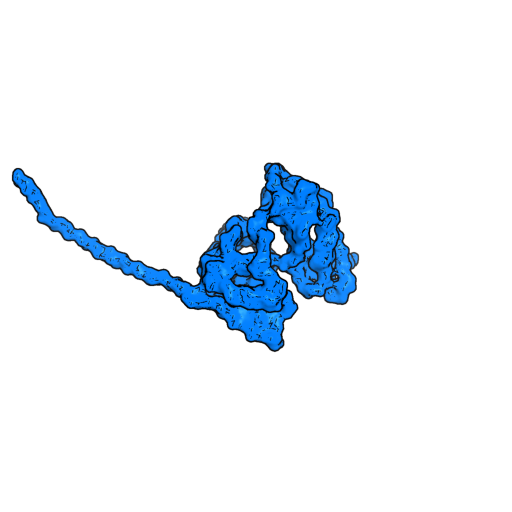A CA 1
ATOM 1444 C C . VAL A 1 193 ? 0.920 5.452 -8.215 1.00 96.75 193 VAL A C 1
ATOM 1446 O O . VAL A 1 193 ? 2.076 5.690 -8.578 1.00 96.75 193 VAL A O 1
ATOM 1449 N N . GLN A 1 194 ? 0.627 4.589 -7.247 1.00 95.88 194 GLN A N 1
ATOM 1450 C CA . GLN A 1 194 ? 1.616 3.643 -6.748 1.00 95.88 194 GLN A CA 1
ATOM 1451 C C . GLN A 1 194 ? 1.594 2.409 -7.646 1.00 95.88 194 GLN A C 1
ATOM 1453 O O . GLN A 1 194 ? 0.564 1.757 -7.786 1.00 95.88 194 GLN A O 1
ATOM 1458 N N . VAL A 1 195 ? 2.729 2.096 -8.265 1.00 97.06 195 VAL A N 1
ATOM 1459 C CA . VAL A 1 195 ? 2.883 0.931 -9.142 1.00 97.06 195 VAL A CA 1
ATOM 1460 C C . VAL A 1 195 ? 3.812 -0.075 -8.480 1.00 97.06 195 VAL A C 1
ATOM 1462 O O . VAL A 1 195 ? 4.805 0.309 -7.849 1.00 97.06 195 VAL A O 1
ATOM 1465 N N . SER A 1 196 ? 3.516 -1.361 -8.645 1.00 96.62 196 SER A N 1
ATOM 1466 C CA . SER A 1 196 ? 4.439 -2.441 -8.321 1.00 96.62 196 SER A CA 1
ATOM 1467 C C . SER A 1 196 ? 4.616 -3.383 -9.514 1.00 96.62 196 SER A C 1
ATOM 1469 O O . SER A 1 196 ? 3.654 -3.727 -10.202 1.00 96.62 196 SER A O 1
ATOM 1471 N N . CYS A 1 197 ? 5.853 -3.800 -9.776 1.00 97.69 197 CYS A N 1
ATOM 1472 C CA . CYS A 1 197 ? 6.202 -4.717 -10.864 1.00 97.69 197 CYS A CA 1
ATOM 1473 C C . CYS A 1 197 ? 7.160 -5.793 -10.355 1.00 97.69 197 CYS A C 1
ATOM 1475 O O . CYS A 1 197 ? 7.963 -5.534 -9.459 1.00 97.69 197 CYS A O 1
ATOM 1477 N N . VAL A 1 198 ? 7.128 -6.975 -10.960 1.00 97.81 198 VAL A N 1
ATOM 1478 C CA . VAL A 1 198 ? 8.120 -8.031 -10.735 1.00 97.81 198 VAL A CA 1
ATOM 1479 C C . VAL A 1 198 ? 9.325 -7.793 -11.645 1.00 97.81 198 VAL A C 1
ATOM 1481 O O . VAL A 1 198 ? 9.174 -7.507 -12.833 1.00 97.81 198 VAL A O 1
ATOM 1484 N N . ILE A 1 199 ? 10.530 -7.907 -11.090 1.00 98.19 199 ILE A N 1
ATOM 1485 C CA . ILE A 1 199 ? 11.781 -7.785 -11.843 1.00 98.19 199 ILE A CA 1
ATOM 1486 C C . ILE A 1 199 ? 12.036 -9.099 -12.586 1.00 98.19 199 ILE A C 1
ATOM 1488 O O . ILE A 1 199 ? 12.268 -10.137 -11.963 1.00 98.19 199 ILE A O 1
ATOM 1492 N N . GLY A 1 200 ? 11.997 -9.052 -13.915 1.00 97.00 200 GLY A N 1
ATOM 1493 C CA . GLY A 1 200 ? 12.223 -10.198 -14.786 1.00 97.00 200 GLY A CA 1
ATOM 1494 C C . GLY A 1 200 ? 13.696 -10.626 -14.887 1.00 97.00 200 GLY A C 1
ATOM 1495 O O . GLY A 1 200 ? 14.603 -9.927 -14.420 1.00 97.00 200 GLY A O 1
ATOM 1496 N N . PRO A 1 201 ? 13.968 -11.801 -15.481 1.00 96.38 201 PRO A N 1
ATOM 1497 C CA . PRO A 1 201 ? 15.312 -12.371 -15.578 1.00 96.38 201 PRO A CA 1
ATOM 1498 C C . PRO A 1 201 ? 16.305 -11.529 -16.398 1.00 96.38 201 PRO A C 1
ATOM 1500 O O . PRO A 1 201 ? 17.514 -11.621 -16.153 1.00 96.38 201 PRO A O 1
ATOM 1503 N N . ALA A 1 202 ? 15.818 -10.717 -17.341 1.00 95.06 202 ALA A N 1
ATOM 1504 C CA . ALA A 1 202 ? 16.596 -9.830 -18.202 1.00 95.06 202 ALA A CA 1
ATOM 1505 C C . ALA A 1 202 ? 16.553 -8.354 -17.748 1.00 95.06 202 ALA A C 1
ATOM 1507 O O . ALA A 1 202 ? 16.941 -7.472 -18.515 1.00 95.06 202 ALA A O 1
ATOM 1508 N N . TRP A 1 203 ? 16.165 -8.087 -16.491 1.00 96.62 203 TRP A N 1
ATOM 1509 C CA . TRP A 1 203 ? 16.009 -6.736 -15.925 1.00 96.62 203 TRP A CA 1
ATOM 1510 C C . TRP A 1 203 ? 14.902 -5.901 -16.587 1.00 96.62 203 TRP A C 1
ATOM 1512 O O . TRP A 1 203 ? 14.926 -4.672 -16.565 1.00 96.62 203 TRP A O 1
ATOM 1522 N N . GLU A 1 204 ? 13.911 -6.575 -17.150 1.00 95.31 204 GLU A N 1
ATOM 1523 C CA . GLU A 1 204 ? 12.637 -6.016 -17.573 1.00 95.31 204 GLU A CA 1
ATOM 1524 C C . GLU A 1 204 ? 11.650 -5.930 -16.400 1.00 95.31 204 GLU A C 1
ATOM 1526 O O . GLU A 1 204 ? 11.754 -6.668 -15.416 1.00 95.31 204 GLU A O 1
ATOM 1531 N N . LEU A 1 205 ? 10.669 -5.034 -16.504 1.00 97.62 205 LEU A N 1
ATOM 1532 C CA . LEU A 1 205 ? 9.539 -4.997 -15.580 1.00 97.62 205 LEU A CA 1
ATOM 1533 C C . LEU A 1 205 ? 8.394 -5.838 -16.145 1.00 97.62 205 LEU A C 1
ATOM 1535 O O . LEU A 1 205 ? 7.917 -5.580 -17.248 1.00 97.62 205 LEU A O 1
ATOM 1539 N N . ALA A 1 206 ? 7.944 -6.826 -15.377 1.00 95.75 206 ALA A N 1
ATOM 1540 C CA . ALA A 1 206 ? 6.838 -7.710 -15.723 1.00 95.75 206 ALA A CA 1
ATOM 1541 C C . ALA A 1 206 ? 5.750 -7.666 -14.643 1.00 95.75 206 ALA A C 1
ATOM 1543 O O . ALA A 1 206 ? 5.999 -7.228 -13.519 1.00 95.75 206 ALA A O 1
ATOM 1544 N N . ASP A 1 207 ? 4.539 -8.120 -14.986 1.00 95.88 207 ASP A N 1
ATOM 1545 C CA . ASP A 1 207 ? 3.380 -8.140 -14.079 1.00 95.88 207 ASP A CA 1
ATOM 1546 C C . ASP A 1 207 ? 3.218 -6.801 -13.331 1.00 95.88 207 ASP A C 1
ATOM 1548 O O . ASP A 1 207 ? 3.193 -6.727 -12.105 1.00 95.88 207 ASP A O 1
ATOM 1552 N N . CYS A 1 208 ? 3.213 -5.691 -14.066 1.00 97.12 208 CYS A N 1
ATOM 1553 C CA . CYS A 1 208 ? 3.034 -4.376 -13.465 1.00 97.12 208 CYS A CA 1
ATOM 1554 C C . CYS A 1 208 ? 1.567 -4.148 -13.092 1.00 97.12 208 CYS A C 1
ATOM 1556 O O . CYS A 1 208 ? 0.673 -4.349 -13.913 1.00 97.12 208 CYS A O 1
ATOM 1558 N N . ARG A 1 209 ? 1.322 -3.682 -11.866 1.00 95.50 209 ARG A N 1
ATOM 1559 C CA . ARG A 1 209 ? -0.016 -3.382 -11.345 1.00 95.50 209 ARG A CA 1
ATOM 1560 C C . ARG A 1 209 ? -0.032 -2.030 -10.652 1.00 95.50 209 ARG A C 1
ATOM 1562 O O . ARG A 1 209 ? 0.968 -1.606 -10.074 1.00 95.50 209 ARG A O 1
ATOM 1569 N N . ALA A 1 210 ? -1.171 -1.355 -10.734 1.00 95.75 210 ALA A N 1
ATOM 1570 C CA . ALA A 1 210 ? -1.446 -0.183 -9.923 1.00 95.75 210 ALA A CA 1
ATOM 1571 C C . ALA A 1 210 ? -2.007 -0.656 -8.580 1.00 95.75 210 ALA A C 1
ATOM 1573 O O . ALA A 1 210 ? -3.012 -1.358 -8.543 1.00 95.75 210 ALA A O 1
ATOM 1574 N N . GLU A 1 211 ? -1.337 -0.277 -7.502 1.00 94.94 211 GLU A N 1
ATOM 1575 C CA . GLU A 1 211 ? -1.724 -0.609 -6.130 1.00 94.94 211 GLU A CA 1
ATOM 1576 C C . GLU A 1 211 ? -2.728 0.408 -5.593 1.00 94.94 211 GLU A C 1
ATOM 1578 O O . GLU A 1 211 ? -3.704 0.058 -4.935 1.00 94.94 211 GLU A O 1
ATOM 1583 N N . THR A 1 212 ? -2.505 1.679 -5.927 1.00 94.06 212 THR A N 1
ATOM 1584 C CA . THR A 1 212 ? -3.410 2.793 -5.645 1.00 94.06 212 THR A CA 1
ATOM 1585 C C . THR A 1 212 ? -3.344 3.826 -6.763 1.00 94.06 212 THR A C 1
ATOM 1587 O O . THR A 1 212 ? -2.308 4.011 -7.409 1.00 94.06 212 THR A O 1
ATOM 1590 N N . GLU A 1 213 ? -4.462 4.516 -6.978 1.00 94.88 213 GLU A N 1
ATOM 1591 C CA . GLU A 1 213 ? -4.610 5.615 -7.928 1.00 94.88 213 GLU A CA 1
ATOM 1592 C C . GLU A 1 213 ? -5.369 6.761 -7.259 1.00 94.88 213 GLU A C 1
ATOM 1594 O O . GLU A 1 213 ? -6.451 6.563 -6.709 1.00 94.88 213 GLU A O 1
ATOM 1599 N N . THR A 1 214 ? -4.820 7.969 -7.357 1.00 92.38 214 THR A N 1
ATOM 1600 C CA . THR A 1 214 ? -5.446 9.187 -6.850 1.00 92.38 214 THR A CA 1
ATOM 1601 C C . THR A 1 214 ? -5.451 10.259 -7.942 1.00 92.38 214 THR A C 1
ATOM 1603 O O . THR A 1 214 ? -4.367 10.674 -8.360 1.00 92.38 214 THR A O 1
ATOM 1606 N N . PRO A 1 215 ? -6.623 10.769 -8.365 1.00 93.00 215 PRO A N 1
ATOM 1607 C CA . PRO A 1 215 ? -7.968 10.296 -8.017 1.00 93.00 215 PRO A CA 1
ATOM 1608 C C . PRO A 1 215 ? -8.288 8.916 -8.615 1.00 93.00 215 PRO A C 1
ATOM 1610 O O . PRO A 1 215 ? -7.849 8.628 -9.730 1.00 93.00 215 PRO A O 1
ATOM 1613 N N . PRO A 1 216 ? -9.061 8.077 -7.907 1.00 92.00 216 PRO A N 1
ATOM 1614 C CA . PRO A 1 216 ? -9.387 6.735 -8.373 1.00 92.00 216 PRO A CA 1
ATOM 1615 C C . PRO A 1 216 ? -10.218 6.776 -9.658 1.00 92.00 216 PRO A C 1
ATOM 1617 O O . PRO A 1 216 ? -11.099 7.622 -9.812 1.00 92.00 216 PRO A O 1
ATOM 1620 N N . GLY A 1 217 ? -9.943 5.860 -10.587 1.00 91.69 217 GLY A N 1
ATOM 1621 C CA . GLY A 1 217 ? -10.708 5.718 -11.828 1.00 91.69 217 GLY A CA 1
ATOM 1622 C C . GLY A 1 217 ? -10.443 6.817 -12.861 1.00 91.69 217 GLY A C 1
ATOM 1623 O O . GLY A 1 217 ? -11.090 6.842 -13.906 1.00 91.69 217 GLY A O 1
ATOM 1624 N N . ALA A 1 218 ? -9.482 7.711 -12.613 1.00 94.94 218 ALA A N 1
ATOM 1625 C CA . ALA A 1 218 ? -9.128 8.775 -13.545 1.00 94.94 218 ALA A CA 1
ATOM 1626 C C . ALA A 1 218 ? -8.314 8.271 -14.753 1.00 94.94 218 ALA A C 1
ATOM 1628 O O . ALA A 1 218 ? -8.175 8.988 -15.737 1.00 94.94 218 ALA A O 1
ATOM 1629 N N . GLY A 1 219 ? -7.794 7.043 -14.737 1.00 95.75 219 GLY A N 1
ATOM 1630 C CA . GLY A 1 219 ? -7.068 6.433 -15.858 1.00 95.75 219 GLY A CA 1
ATOM 1631 C C . GLY A 1 219 ? -5.557 6.688 -15.847 1.00 95.75 219 GLY A C 1
ATOM 1632 O O . GLY A 1 219 ? -4.851 6.259 -16.765 1.00 95.75 219 GLY A O 1
ATOM 1633 N N . PHE A 1 220 ? -5.041 7.328 -14.796 1.00 97.75 220 PHE A N 1
ATOM 1634 C CA . PHE A 1 220 ? -3.615 7.433 -14.503 1.00 97.75 220 PHE A CA 1
ATOM 1635 C C . PHE A 1 220 ? -2.997 6.051 -14.288 1.00 97.75 220 PHE A C 1
ATOM 1637 O O . PHE A 1 220 ? -1.888 5.807 -14.764 1.00 97.75 220 PHE A O 1
ATOM 1644 N N . ALA A 1 221 ? -3.719 5.133 -13.634 1.00 96.81 221 ALA A N 1
ATOM 1645 C CA . ALA A 1 221 ? -3.253 3.774 -13.356 1.00 96.81 221 ALA A CA 1
ATOM 1646 C C . ALA A 1 221 ? -2.794 3.053 -14.631 1.00 96.81 221 ALA A C 1
ATOM 1648 O O . ALA A 1 221 ? -1.643 2.628 -14.748 1.00 96.81 221 ALA A O 1
ATOM 1649 N N . GLN A 1 222 ? -3.668 2.998 -15.637 1.00 97.00 222 GLN A N 1
ATOM 1650 C CA . GLN A 1 222 ? -3.361 2.345 -16.906 1.00 97.00 222 GLN A CA 1
ATOM 1651 C C . GLN A 1 222 ? -2.218 3.048 -17.657 1.00 97.00 222 GLN A C 1
ATOM 1653 O O . GLN A 1 222 ? -1.394 2.388 -18.294 1.00 97.00 222 GLN A O 1
ATOM 1658 N N . ALA A 1 223 ? -2.145 4.382 -17.597 1.00 97.50 223 ALA A N 1
ATOM 1659 C CA . ALA A 1 223 ? -1.054 5.133 -18.213 1.00 97.50 223 ALA A CA 1
ATOM 1660 C C . ALA A 1 223 ? 0.300 4.843 -17.544 1.00 97.50 223 ALA A C 1
ATOM 1662 O O . ALA A 1 223 ? 1.301 4.679 -18.244 1.00 97.50 223 ALA A O 1
ATOM 1663 N N . ALA A 1 224 ? 0.325 4.725 -16.214 1.00 98.12 224 ALA A N 1
ATOM 1664 C CA . ALA A 1 224 ? 1.516 4.384 -15.446 1.00 98.12 224 ALA A CA 1
ATOM 1665 C C . ALA A 1 224 ? 2.003 2.959 -15.750 1.00 98.12 224 ALA A C 1
ATOM 1667 O O . ALA A 1 224 ? 3.193 2.769 -15.995 1.00 98.12 224 ALA A O 1
ATOM 1668 N N . ILE A 1 225 ? 1.090 1.983 -15.818 1.00 98.00 225 ILE A N 1
ATOM 1669 C CA . ILE A 1 225 ? 1.416 0.589 -16.166 1.00 98.00 225 ILE A CA 1
ATOM 1670 C C . ILE A 1 225 ? 2.024 0.509 -17.573 1.00 98.00 225 ILE A C 1
ATOM 1672 O O . ILE A 1 225 ? 3.118 -0.024 -17.733 1.00 98.00 225 ILE A O 1
ATOM 1676 N N . ARG A 1 226 ? 1.399 1.135 -18.582 1.00 96.81 226 ARG A N 1
ATOM 1677 C CA . ARG A 1 226 ? 1.949 1.176 -19.955 1.00 96.81 226 ARG A CA 1
ATOM 1678 C C . ARG A 1 226 ? 3.322 1.841 -20.034 1.00 96.81 226 ARG A C 1
ATOM 1680 O O . ARG A 1 226 ? 4.116 1.532 -20.915 1.00 96.81 226 ARG A O 1
ATOM 1687 N N . ALA A 1 227 ? 3.590 2.817 -19.172 1.00 97.19 227 ALA A N 1
ATOM 1688 C CA . ALA A 1 227 ? 4.898 3.457 -19.114 1.00 97.19 227 ALA A CA 1
ATOM 1689 C C . ALA A 1 227 ? 5.953 2.551 -18.475 1.00 97.19 227 ALA A C 1
ATOM 1691 O O . ALA A 1 227 ? 7.112 2.597 -18.883 1.00 97.19 227 ALA A O 1
ATOM 1692 N N . ALA A 1 228 ? 5.553 1.734 -17.498 1.00 97.56 228 ALA A N 1
ATOM 1693 C CA . ALA A 1 228 ? 6.415 0.766 -16.833 1.00 97.56 228 ALA A CA 1
ATOM 1694 C C . ALA A 1 228 ? 6.936 -0.300 -17.807 1.00 97.56 228 ALA A C 1
ATOM 1696 O O . ALA A 1 228 ? 8.108 -0.650 -17.745 1.00 97.56 228 ALA A O 1
ATOM 1697 N N . GLU A 1 229 ? 6.105 -0.738 -18.758 1.00 92.94 229 GLU A N 1
ATOM 1698 C CA . GLU A 1 229 ? 6.476 -1.703 -19.810 1.00 92.94 229 GLU A CA 1
ATOM 1699 C C . GLU A 1 229 ? 7.647 -1.231 -20.689 1.00 92.94 229 GLU A C 1
ATOM 1701 O O . GLU A 1 229 ? 8.360 -2.045 -21.268 1.00 92.94 229 GLU A O 1
ATOM 1706 N N . ARG A 1 230 ? 7.848 0.088 -20.805 1.00 93.94 230 ARG A N 1
ATOM 1707 C CA . ARG A 1 230 ? 8.941 0.701 -21.581 1.00 93.94 230 ARG A CA 1
ATOM 1708 C C . ARG A 1 230 ? 10.099 1.180 -20.711 1.00 93.94 230 ARG A C 1
ATOM 1710 O O . ARG A 1 230 ? 11.036 1.785 -21.227 1.00 93.94 230 ARG A O 1
ATOM 1717 N N . ALA A 1 231 ? 10.002 1.001 -19.399 1.00 96.88 231 ALA A N 1
ATOM 1718 C CA . ALA A 1 231 ? 11.042 1.422 -18.486 1.00 96.88 231 ALA A CA 1
ATOM 1719 C C . ALA A 1 231 ? 12.197 0.420 -18.500 1.00 96.88 231 ALA A C 1
ATOM 1721 O O . ALA A 1 231 ? 12.014 -0.776 -18.712 1.00 96.88 231 ALA A O 1
ATOM 1722 N N . GLU A 1 232 ? 13.396 0.919 -18.228 1.00 97.25 232 GLU A N 1
ATOM 1723 C CA . GLU A 1 232 ? 14.591 0.093 -18.152 1.00 97.25 232 GLU A CA 1
ATOM 1724 C C . GLU A 1 232 ? 15.241 0.238 -16.788 1.00 97.25 232 GLU A C 1
ATOM 1726 O O . GLU A 1 232 ? 15.499 1.356 -16.321 1.00 97.25 232 GLU A O 1
ATOM 1731 N N . ILE A 1 233 ? 15.582 -0.900 -16.191 1.00 98.12 233 ILE A N 1
ATOM 1732 C CA . ILE A 1 233 ? 16.350 -0.966 -14.955 1.00 98.12 233 ILE A CA 1
ATOM 1733 C C . ILE A 1 233 ? 17.666 -1.718 -15.163 1.00 98.12 233 ILE A C 1
ATOM 1735 O O . ILE A 1 233 ? 17.891 -2.418 -16.150 1.00 98.12 233 ILE A O 1
ATOM 1739 N N . SER A 1 234 ? 18.571 -1.537 -14.214 1.00 96.94 234 SER A N 1
ATOM 1740 C CA . SER A 1 234 ? 19.817 -2.283 -14.082 1.00 96.94 234 SER A CA 1
ATOM 1741 C C . SER A 1 234 ? 20.028 -2.689 -12.617 1.00 96.94 234 SER A C 1
ATOM 1743 O O . SER A 1 234 ? 19.352 -2.133 -11.743 1.00 96.94 234 SER A O 1
ATOM 1745 N N . PRO A 1 235 ? 20.954 -3.626 -12.329 1.00 97.44 235 PRO A N 1
ATOM 1746 C CA . PRO A 1 235 ? 21.199 -4.108 -10.972 1.00 97.44 235 PRO A CA 1
ATOM 1747 C C . PRO A 1 235 ? 21.406 -2.992 -9.933 1.00 97.44 235 PRO A C 1
ATOM 1749 O O . PRO A 1 235 ? 21.900 -1.913 -10.285 1.00 97.44 235 PRO A O 1
ATOM 1752 N N . PRO A 1 236 ? 21.057 -3.238 -8.656 1.00 97.31 236 PRO A N 1
ATOM 1753 C CA . PRO A 1 236 ? 21.295 -2.288 -7.577 1.00 97.31 236 PRO A CA 1
ATOM 1754 C C . PRO A 1 236 ? 22.791 -2.040 -7.371 1.00 97.31 236 PRO A C 1
ATOM 1756 O O . PRO A 1 236 ? 23.636 -2.887 -7.667 1.00 97.31 236 PRO A O 1
ATOM 1759 N N . ARG A 1 237 ? 23.131 -0.883 -6.789 1.00 96.12 237 ARG A N 1
ATOM 1760 C CA . ARG A 1 237 ? 24.530 -0.541 -6.463 1.00 96.12 237 ARG A CA 1
ATOM 1761 C C . ARG A 1 237 ? 25.147 -1.492 -5.437 1.00 96.12 237 ARG A C 1
ATOM 1763 O O . ARG A 1 237 ? 26.362 -1.652 -5.443 1.00 96.12 237 ARG A O 1
ATOM 1770 N N . SER A 1 238 ? 24.326 -2.108 -4.583 1.00 96.38 238 SER A N 1
ATOM 1771 C CA . SER A 1 238 ? 24.763 -3.130 -3.626 1.00 96.38 238 SER A CA 1
ATOM 1772 C C . SER A 1 238 ? 25.313 -4.391 -4.304 1.00 96.38 238 SER A C 1
ATOM 1774 O O . SER A 1 238 ? 26.037 -5.152 -3.670 1.00 96.38 238 SER A O 1
ATOM 1776 N N . GLY A 1 239 ? 24.978 -4.624 -5.580 1.00 95.19 239 GLY A N 1
ATOM 1777 C CA . GLY A 1 239 ? 25.307 -5.851 -6.305 1.00 95.19 239 GLY A CA 1
ATOM 1778 C C . GLY A 1 239 ? 24.383 -7.031 -5.987 1.00 95.19 239 GLY A C 1
ATOM 1779 O O . GLY A 1 239 ? 24.610 -8.122 -6.506 1.00 95.19 239 GLY A O 1
ATOM 1780 N N . ALA A 1 240 ? 23.346 -6.836 -5.163 1.00 95.69 240 ALA A N 1
ATOM 1781 C CA . ALA A 1 240 ? 22.373 -7.876 -4.849 1.00 95.69 240 ALA A CA 1
ATOM 1782 C C . ALA A 1 240 ? 21.597 -8.331 -6.099 1.00 95.69 240 ALA A C 1
ATOM 1784 O O . ALA A 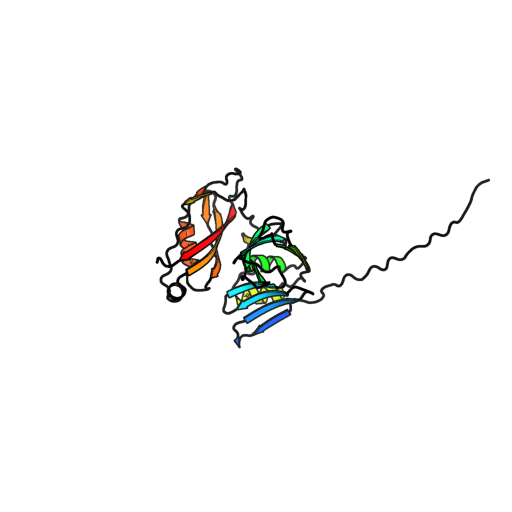1 240 ? 21.171 -7.516 -6.922 1.00 95.69 240 ALA A O 1
ATOM 1785 N N . ASP A 1 241 ? 21.363 -9.640 -6.220 1.00 96.69 241 ASP A N 1
ATOM 1786 C CA . ASP A 1 241 ? 20.444 -10.166 -7.227 1.00 96.69 241 ASP A CA 1
ATOM 1787 C C . ASP A 1 241 ? 18.998 -10.003 -6.748 1.00 96.69 241 ASP A C 1
ATOM 1789 O O . ASP A 1 241 ? 18.548 -10.646 -5.793 1.00 96.69 241 ASP A O 1
ATOM 1793 N N . VAL A 1 242 ? 18.276 -9.102 -7.411 1.00 97.50 242 VAL A N 1
ATOM 1794 C CA . VAL A 1 242 ? 16.888 -8.763 -7.084 1.00 97.50 242 VAL A CA 1
ATOM 1795 C C . VAL A 1 242 ? 15.884 -9.226 -8.132 1.00 97.50 242 VAL A C 1
ATOM 1797 O O . VAL A 1 242 ? 14.718 -8.848 -8.087 1.00 97.50 242 VAL A O 1
ATOM 1800 N N . ARG A 1 243 ? 16.296 -10.096 -9.056 1.00 97.75 243 ARG A N 1
ATOM 1801 C CA . ARG A 1 243 ? 15.366 -10.731 -9.997 1.00 97.75 243 ARG A CA 1
ATOM 1802 C C . ARG A 1 243 ? 14.348 -11.595 -9.246 1.00 97.75 243 ARG A C 1
ATOM 1804 O O . ARG A 1 243 ? 14.662 -12.200 -8.223 1.00 97.75 243 ARG A O 1
ATOM 1811 N N . GLY A 1 244 ? 13.106 -11.597 -9.722 1.00 97.44 244 GLY A N 1
ATOM 1812 C CA . GLY A 1 244 ? 11.954 -12.210 -9.053 1.00 97.44 244 GLY A CA 1
ATOM 1813 C C . GLY A 1 244 ? 11.410 -11.421 -7.855 1.00 97.44 244 GLY A C 1
ATOM 1814 O O . GLY A 1 244 ? 10.382 -11.801 -7.303 1.00 97.44 244 GLY A O 1
ATOM 1815 N N . GLN A 1 245 ? 12.059 -10.325 -7.447 1.00 97.50 245 GLN A N 1
ATOM 1816 C CA . GLN A 1 245 ? 11.546 -9.431 -6.407 1.00 97.50 245 GLN A CA 1
ATOM 1817 C C . GLN A 1 245 ? 10.624 -8.367 -7.002 1.00 97.50 245 GLN A C 1
ATOM 1819 O O . GLN A 1 245 ? 10.619 -8.125 -8.211 1.00 97.50 245 GLN A O 1
ATOM 1824 N N . VAL A 1 246 ? 9.857 -7.704 -6.140 1.00 97.06 246 VAL A N 1
ATOM 1825 C CA . VAL A 1 246 ? 8.955 -6.626 -6.545 1.00 97.06 246 VAL A CA 1
ATOM 1826 C C . VAL A 1 246 ? 9.632 -5.270 -6.360 1.00 97.06 246 VAL A C 1
ATOM 1828 O O . VAL A 1 246 ? 10.037 -4.915 -5.252 1.00 97.06 246 VAL A O 1
ATOM 1831 N N . ILE A 1 247 ? 9.704 -4.487 -7.435 1.00 96.31 247 ILE A N 1
ATOM 1832 C CA . ILE A 1 247 ? 10.035 -3.059 -7.393 1.00 96.31 247 ILE A CA 1
ATOM 1833 C C . ILE A 1 247 ? 8.754 -2.240 -7.254 1.00 96.31 247 ILE A C 1
ATOM 1835 O O . ILE A 1 247 ? 7.715 -2.574 -7.824 1.00 96.31 247 ILE A O 1
ATOM 1839 N N . ARG A 1 248 ? 8.841 -1.140 -6.509 1.00 95.25 248 ARG A N 1
ATOM 1840 C CA . ARG A 1 248 ? 7.756 -0.178 -6.321 1.00 95.25 248 ARG A CA 1
ATOM 1841 C C . ARG A 1 248 ? 8.201 1.206 -6.743 1.00 95.25 248 ARG A C 1
ATOM 1843 O O . ARG A 1 248 ? 9.328 1.606 -6.460 1.00 95.25 248 ARG A O 1
ATOM 1850 N N . PHE A 1 249 ? 7.309 1.954 -7.376 1.00 94.88 249 PHE A N 1
ATOM 1851 C CA . PHE A 1 249 ? 7.561 3.354 -7.690 1.00 94.88 249 PHE A CA 1
ATOM 1852 C C . PHE A 1 249 ? 6.268 4.151 -7.796 1.00 94.88 249 PHE A C 1
ATOM 1854 O O . PHE A 1 249 ? 5.194 3.614 -8.056 1.00 94.88 249 PHE A O 1
ATOM 1861 N N . THR A 1 250 ? 6.402 5.458 -7.615 1.00 94.31 250 THR A N 1
ATOM 1862 C CA . THR A 1 250 ? 5.301 6.408 -7.727 1.00 94.31 250 THR A CA 1
ATOM 1863 C C . THR A 1 250 ? 5.334 7.069 -9.096 1.00 94.31 250 THR A C 1
ATOM 1865 O O . THR A 1 250 ? 6.279 7.799 -9.404 1.00 94.31 250 THR A O 1
ATOM 1868 N N . ALA A 1 251 ? 4.297 6.880 -9.905 1.00 95.75 251 ALA A N 1
ATOM 1869 C CA . ALA A 1 251 ? 4.079 7.700 -11.088 1.00 95.75 251 ALA A CA 1
ATOM 1870 C C . ALA A 1 251 ? 3.302 8.958 -10.685 1.00 95.75 251 ALA A C 1
ATOM 1872 O O . ALA A 1 251 ? 2.234 8.867 -10.081 1.00 95.75 251 ALA A O 1
ATOM 1873 N N . ARG A 1 252 ? 3.841 10.135 -11.010 1.00 94.94 252 ARG A N 1
ATOM 1874 C CA . ARG A 1 252 ? 3.191 11.427 -10.759 1.00 94.94 252 ARG A CA 1
ATOM 1875 C C . ARG A 1 252 ? 2.862 12.096 -12.082 1.00 94.94 252 ARG A C 1
ATOM 1877 O O . ARG A 1 252 ? 3.718 12.197 -12.956 1.00 94.94 252 ARG A O 1
ATOM 1884 N N . PHE A 1 253 ? 1.636 12.577 -12.189 1.00 95.75 253 PHE A N 1
ATOM 1885 C CA . PHE A 1 253 ? 1.081 13.225 -13.362 1.00 95.75 253 PHE A CA 1
ATOM 1886 C C . PHE A 1 253 ? 0.790 14.678 -13.039 1.00 95.75 253 PHE A C 1
ATOM 1888 O O . PHE A 1 253 ? 0.240 14.997 -11.984 1.00 95.75 253 PHE A O 1
ATOM 1895 N N . ARG A 1 254 ? 1.138 15.556 -13.971 1.00 92.00 254 ARG A N 1
ATOM 1896 C CA . ARG A 1 254 ? 0.745 16.960 -13.964 1.00 92.00 254 ARG A CA 1
ATOM 1897 C C . ARG A 1 254 ? 0.432 17.347 -15.393 1.00 92.00 254 ARG A C 1
ATOM 1899 O O . ARG A 1 254 ? 1.203 17.011 -16.293 1.00 92.00 254 ARG A O 1
ATOM 1906 N N . LEU A 1 255 ? -0.697 18.009 -15.593 1.00 86.12 255 LEU A N 1
ATOM 1907 C CA . LEU A 1 255 ? -0.999 18.635 -16.864 1.00 86.12 255 LEU A CA 1
ATOM 1908 C C . LEU A 1 255 ? 0.047 19.739 -17.065 1.00 86.12 255 LEU A C 1
ATOM 1910 O O . LEU A 1 255 ? 0.283 20.530 -16.151 1.00 86.12 255 LEU A O 1
ATOM 1914 N N . GLY A 1 256 ? 0.746 19.719 -18.202 1.00 73.50 256 GLY A N 1
ATOM 1915 C CA . GLY A 1 256 ? 1.746 20.740 -18.509 1.00 73.50 256 GLY A CA 1
ATOM 1916 C C . GLY A 1 256 ? 1.111 22.126 -18.416 1.00 73.50 256 GLY A C 1
ATOM 1917 O O . GLY A 1 256 ? 0.035 22.333 -18.976 1.00 73.50 256 GLY A O 1
ATOM 1918 N N . SER A 1 257 ? 1.747 23.022 -17.659 1.00 50.12 257 SER A N 1
ATOM 1919 C CA . SER A 1 257 ? 1.400 24.446 -17.600 1.00 50.12 257 SER A CA 1
ATOM 1920 C C . SER A 1 257 ? 1.663 25.132 -18.931 1.00 50.12 257 SER A C 1
ATOM 1922 O O . SER A 1 257 ? 2.758 24.859 -19.480 1.00 50.12 257 SER A O 1
#

Foldseek 3Di:
DDDDDDDDDDDDPDPDDPPPDPPDDFDWDDDVVQQKTKTWDDDPQWIWMWMQGPLATWIKIANADADQDQWWWKQKDFQLRDRDTFIWGHDHPGRMTTGQQRLLRLLRLQQWAWIWIWTDDPDPPDDTDIDIDGGDHHNPSSVVRCVSNVHDSDDPLSNFAAQDDQFAWAWPFDQDFDQDPAPLSVVVQKKKWKKKFAQAPVRATHPIFTSDIVVPPRCVGVRRSVSSRVTGTDGGPVNDDRHRHMYIDMDMDGNDD

Radius of gyration: 23.11 Å; chains: 1; bounding box: 52×61×87 Å

Secondary structure (DSSP, 8-state):
----------------PPP----PPPEEEEEGGGTEEEEEEE-SS-EEEEEEETTEEEEEEESSPPBSSSEEEEEEEETTEEEEEEEEEE-BTSSEEEES-HHHHHHHHTT-EEEEEEEPPSSTTPPPEEEEEEE---HHHHHHHHHHTT--S--GGGGSPB--GGGPPEEEE---PPPP-SHHHHHHSEEEEEEEEEE-TTS-EEEEEEEEEESTTSSHHHHHHHHHTT-EEE--TT----TTSEEEEEEEEE---

Organism: NCBI:txid871741

pLDDT: mean 90.81, std 14.33, range [41.31, 98.62]